Protein AF-A0A963H959-F1 (afdb_monomer)

Mean predicted aligned error: 14.93 Å

Radius of gyration: 35.29 Å; Cα contacts (8 Å, |Δi|>4): 323; chains: 1; bounding box: 66×59×101 Å

Structure (mmCIF, N/CA/C/O backbone):
data_AF-A0A963H959-F1
#
_entry.id   AF-A0A963H959-F1
#
loop_
_atom_site.group_PDB
_atom_site.id
_atom_site.type_symbol
_atom_site.label_atom_id
_atom_site.label_alt_id
_atom_site.label_comp_id
_atom_site.label_asym_id
_atom_site.label_entity_id
_atom_site.label_seq_id
_atom_site.pdbx_PDB_ins_code
_atom_site.Cartn_x
_atom_site.Cartn_y
_atom_site.Cartn_z
_atom_site.occupancy
_atom_site.B_iso_or_equiv
_atom_site.auth_seq_id
_atom_site.auth_comp_id
_atom_site.auth_asym_id
_atom_site.auth_atom_id
_atom_site.pdbx_PDB_model_num
ATOM 1 N N . PHE A 1 1 ? -13.721 7.359 6.007 1.00 87.00 1 PHE A N 1
ATOM 2 C CA . PHE A 1 1 ? -13.176 6.917 7.312 1.00 87.00 1 PHE A CA 1
ATOM 3 C C . PHE A 1 1 ? -13.244 8.002 8.395 1.00 87.00 1 PHE A C 1
ATOM 5 O O . PHE A 1 1 ? -14.008 7.840 9.340 1.00 87.00 1 PHE A O 1
ATOM 12 N N . LEU A 1 2 ? -12.502 9.117 8.269 1.00 87.12 2 LEU A N 1
ATOM 13 C CA . LEU A 1 2 ? -12.321 10.107 9.352 1.00 87.12 2 LEU A CA 1
ATOM 14 C C . LEU A 1 2 ? -13.621 10.716 9.914 1.00 87.12 2 LEU A C 1
ATOM 16 O O . LEU A 1 2 ? -13.677 11.010 11.102 1.00 87.12 2 LEU A O 1
ATOM 20 N N . GLY A 1 3 ? -14.668 10.863 9.097 1.00 88.81 3 GLY A N 1
ATOM 21 C CA . GLY A 1 3 ? -15.968 11.377 9.553 1.00 88.81 3 GLY A CA 1
ATOM 22 C C . GLY A 1 3 ? -16.818 10.387 10.363 1.00 88.81 3 GLY A C 1
ATOM 23 O O . GLY A 1 3 ? -17.661 10.814 11.139 1.00 88.81 3 GLY A O 1
ATOM 24 N N . ALA A 1 4 ? -16.600 9.076 10.211 1.00 92.00 4 ALA A N 1
ATOM 25 C CA . ALA A 1 4 ? -17.402 8.031 10.865 1.00 92.00 4 ALA A CA 1
ATOM 26 C C . ALA A 1 4 ? -16.716 7.421 12.103 1.00 92.00 4 ALA A C 1
ATOM 28 O O . ALA A 1 4 ? -17.347 6.725 12.904 1.00 92.00 4 ALA A O 1
ATOM 29 N N . CYS A 1 5 ? -15.409 7.645 12.262 1.00 93.81 5 CYS A N 1
ATOM 30 C CA . CYS A 1 5 ? -14.633 7.118 13.378 1.00 93.81 5 CYS A CA 1
ATOM 31 C C . CYS A 1 5 ? -14.862 7.951 14.648 1.00 93.81 5 CYS A C 1
ATOM 33 O O . CYS A 1 5 ? -14.443 9.104 14.734 1.00 93.81 5 CYS A O 1
ATOM 35 N N . ILE A 1 6 ? -15.454 7.335 15.674 1.00 94.50 6 ILE A N 1
ATOM 36 C CA . ILE A 1 6 ? -15.653 7.955 16.999 1.00 94.50 6 ILE A CA 1
ATOM 37 C C . ILE A 1 6 ? -14.423 7.852 17.913 1.00 94.50 6 ILE A C 1
ATOM 39 O O . ILE A 1 6 ? -14.507 8.201 19.086 1.00 94.50 6 ILE A O 1
ATOM 43 N N . ARG A 1 7 ? -13.283 7.363 17.398 1.00 93.81 7 ARG A N 1
ATOM 44 C CA . ARG A 1 7 ? -11.999 7.266 18.125 1.00 93.81 7 ARG A CA 1
ATOM 45 C C . ARG A 1 7 ? -12.067 6.427 19.411 1.00 93.81 7 ARG A C 1
ATOM 47 O O . ARG A 1 7 ? -11.377 6.703 20.384 1.00 93.81 7 ARG A O 1
ATOM 54 N N . CYS A 1 8 ? -12.889 5.378 19.418 1.00 94.19 8 CYS A N 1
ATOM 55 C CA . CYS A 1 8 ? -13.095 4.515 20.588 1.00 94.19 8 CYS A CA 1
ATOM 56 C C . CYS A 1 8 ? -11.926 3.559 20.894 1.00 94.19 8 CYS A C 1
ATOM 58 O O . CYS A 1 8 ? -11.906 2.952 21.960 1.00 94.19 8 CYS A O 1
ATOM 60 N N . GLY A 1 9 ? -10.991 3.364 19.956 1.00 93.75 9 GLY A N 1
ATOM 61 C CA . GLY A 1 9 ? -9.822 2.494 20.136 1.00 93.75 9 GLY A CA 1
ATOM 62 C C . GLY A 1 9 ? -10.099 0.985 20.164 1.00 93.75 9 GLY A C 1
ATOM 63 O O . GLY A 1 9 ? -9.172 0.212 20.381 1.00 93.75 9 GLY A O 1
ATOM 64 N N . MET A 1 10 ? -11.330 0.532 19.905 1.00 95.31 10 MET A N 1
ATOM 65 C CA . MET A 1 10 ? -11.657 -0.905 19.939 1.00 95.31 10 MET A CA 1
ATOM 66 C C . MET A 1 10 ? -10.892 -1.710 18.882 1.00 95.31 10 MET A C 1
ATOM 68 O O . MET A 1 10 ? -10.401 -2.792 19.178 1.00 95.31 10 MET A O 1
ATOM 72 N N . CYS A 1 11 ? -10.705 -1.151 17.683 1.00 94.75 11 CYS A N 1
ATOM 73 C CA . CYS A 1 11 ? -9.901 -1.779 16.632 1.00 94.75 11 CYS A CA 1
ATOM 74 C C . CYS A 1 11 ? -8.419 -1.934 17.013 1.00 94.75 11 CYS A C 1
ATOM 76 O O . CYS A 1 11 ? -7.789 -2.892 16.582 1.00 94.75 11 CYS A O 1
ATOM 78 N N . VAL A 1 12 ? -7.875 -1.018 17.824 1.00 95.56 12 VAL A N 1
ATOM 79 C CA . VAL A 1 12 ? -6.494 -1.081 18.329 1.00 95.56 12 VAL A CA 1
ATOM 80 C C . VAL A 1 12 ? -6.355 -2.201 19.352 1.00 95.56 12 VAL A C 1
ATOM 82 O O . VAL A 1 12 ? -5.447 -3.016 19.244 1.00 95.56 12 VAL A O 1
ATOM 85 N N . ARG A 1 13 ? -7.295 -2.277 20.301 1.00 95.56 13 ARG A N 1
ATOM 86 C CA . ARG A 1 13 ? -7.332 -3.322 21.332 1.00 95.56 13 ARG A CA 1
ATOM 87 C C . ARG A 1 13 ? -7.496 -4.722 20.737 1.00 95.56 13 ARG A C 1
ATOM 89 O O . ARG A 1 13 ? -6.839 -5.650 21.191 1.00 95.56 13 ARG A O 1
ATOM 96 N N . ASP A 1 14 ? -8.358 -4.864 19.734 1.00 95.69 14 ASP A N 1
ATOM 97 C CA . ASP A 1 14 ? -8.707 -6.169 19.161 1.00 95.69 14 ASP A CA 1
ATOM 98 C C . ASP A 1 14 ? -7.772 -6.563 17.999 1.00 95.69 14 ASP A C 1
ATOM 100 O O . ASP A 1 14 ? -7.994 -7.570 17.330 1.00 95.69 14 ASP A O 1
ATOM 104 N N . CYS A 1 15 ? -6.706 -5.791 17.743 1.00 95.69 15 CYS A N 1
ATOM 105 C CA . CYS A 1 15 ? -5.654 -6.166 16.804 1.00 95.69 15 CYS A CA 1
ATOM 106 C C . CYS A 1 15 ? -4.725 -7.213 17.450 1.00 95.69 15 CYS A C 1
ATOM 108 O O . CYS A 1 15 ? -3.941 -6.856 18.330 1.00 95.69 15 CYS A O 1
ATOM 110 N N . PRO A 1 16 ? -4.715 -8.480 16.991 1.00 94.94 16 PRO A N 1
ATOM 111 C CA . PRO A 1 16 ? -3.966 -9.552 17.658 1.00 94.94 16 PRO A CA 1
ATOM 112 C C . PRO A 1 16 ? -2.445 -9.347 17.617 1.00 94.94 16 PRO A C 1
ATOM 114 O O . PRO A 1 16 ? -1.722 -9.859 18.468 1.00 94.94 16 PRO A O 1
ATOM 117 N N . TYR A 1 17 ? -1.959 -8.570 16.648 1.00 94.69 17 TYR A N 1
ATOM 118 C CA . TYR A 1 17 ? -0.539 -8.276 16.470 1.00 94.69 17 TYR A CA 1
ATOM 119 C C . TYR A 1 17 ? -0.100 -6.941 17.097 1.00 94.69 17 TYR A C 1
ATOM 121 O O . TYR A 1 17 ? 1.073 -6.596 16.992 1.00 94.69 17 TYR A O 1
ATOM 129 N N . ASN A 1 18 ? -1.008 -6.189 17.739 1.00 93.69 18 ASN A N 1
ATOM 130 C CA . ASN A 1 18 ? -0.726 -4.879 18.350 1.00 93.69 18 ASN A CA 1
ATOM 131 C C . ASN A 1 18 ? -0.046 -3.881 17.391 1.00 93.69 18 ASN A C 1
ATOM 133 O O . ASN A 1 18 ? 0.903 -3.193 17.753 1.00 93.69 18 ASN A O 1
ATOM 137 N N . ILE A 1 19 ? -0.513 -3.844 16.141 1.00 95.00 19 ILE A N 1
ATOM 138 C CA . ILE A 1 19 ? 0.097 -3.043 15.065 1.00 95.00 19 ILE A CA 1
ATOM 139 C C . ILE A 1 19 ? -0.536 -1.655 14.947 1.00 95.00 19 ILE A C 1
ATOM 141 O O . ILE A 1 19 ? 0.094 -0.707 14.481 1.00 95.00 19 ILE A O 1
ATOM 145 N N . LEU A 1 20 ? -1.804 -1.544 15.336 1.00 94.06 20 LEU A N 1
ATOM 146 C CA . LEU A 1 20 ? -2.529 -0.286 15.301 1.00 94.06 20 LEU A CA 1
ATOM 147 C C . LEU A 1 20 ? -2.204 0.535 16.550 1.00 94.06 20 LEU A C 1
ATOM 149 O O . LEU A 1 20 ? -2.204 0.017 17.662 1.00 94.06 20 LEU A O 1
ATOM 153 N N . GLU A 1 21 ? -2.011 1.833 16.366 1.00 93.38 21 GLU A N 1
ATOM 154 C CA . GLU A 1 21 ? -1.791 2.812 17.426 1.00 93.38 21 GLU A CA 1
ATOM 155 C C . GLU A 1 21 ? -2.797 3.957 17.290 1.00 93.38 21 GLU A C 1
ATOM 157 O O . GLU A 1 21 ? -3.287 4.257 16.200 1.00 93.38 21 GLU A O 1
ATOM 162 N N . LEU A 1 22 ? -3.123 4.614 18.404 1.00 94.19 22 LEU A N 1
ATOM 163 C CA . LEU A 1 22 ? -3.930 5.833 18.384 1.00 94.19 22 LEU A CA 1
ATOM 164 C C . LEU A 1 22 ? -3.023 7.047 18.204 1.00 94.19 22 LEU A C 1
ATOM 166 O O . LEU A 1 22 ? -2.076 7.233 18.967 1.00 94.19 22 LEU A O 1
ATOM 170 N N . ALA A 1 23 ? -3.354 7.894 17.229 1.00 93.75 23 ALA A N 1
ATOM 171 C CA . ALA A 1 23 ? -2.652 9.148 16.993 1.00 93.75 23 ALA A CA 1
ATOM 172 C C . ALA A 1 23 ? -2.654 10.022 18.252 1.00 93.75 23 ALA A C 1
ATOM 174 O O . ALA A 1 23 ? -3.703 10.269 18.857 1.00 93.75 23 ALA A O 1
ATOM 175 N N . ARG A 1 24 ? -1.473 10.500 18.634 1.00 92.50 24 ARG A N 1
ATOM 176 C CA . ARG A 1 24 ? -1.294 11.447 19.735 1.00 92.50 24 ARG A CA 1
ATOM 177 C C . ARG A 1 24 ? -1.420 12.883 19.206 1.00 92.50 24 ARG A C 1
ATOM 179 O O . ARG A 1 24 ? -1.373 13.074 17.993 1.00 92.50 24 ARG A O 1
ATOM 186 N N . PRO A 1 25 ? -1.594 13.901 20.067 1.00 90.31 25 PRO A N 1
ATOM 187 C CA . PRO A 1 25 ? -1.679 15.297 19.626 1.00 90.31 25 PRO A CA 1
ATOM 188 C C . PRO A 1 25 ? -0.488 15.776 18.783 1.00 90.31 25 PRO A C 1
ATOM 190 O O . PRO A 1 25 ? -0.653 16.644 17.933 1.00 90.31 25 PRO A O 1
ATOM 193 N N . GLU A 1 26 ? 0.696 15.207 19.001 1.00 90.62 26 GLU A N 1
ATOM 194 C CA . GLU A 1 26 ? 1.919 15.480 18.241 1.00 90.62 26 GLU A CA 1
ATOM 195 C C . GLU A 1 26 ? 2.009 14.741 16.893 1.00 90.62 26 GLU A C 1
ATOM 197 O O . GLU A 1 26 ? 2.925 14.989 16.109 1.00 90.62 26 GLU A O 1
ATOM 202 N N . SER A 1 27 ? 1.096 13.808 16.616 1.00 87.00 27 SER A N 1
ATOM 203 C CA . SER A 1 27 ? 1.103 13.026 15.382 1.00 87.00 27 SER A CA 1
ATOM 204 C C . SER A 1 27 ? 0.590 13.855 14.191 1.00 87.00 27 SER A C 1
ATOM 206 O O . SER A 1 27 ? -0.286 14.703 14.354 1.00 87.00 27 SER A O 1
ATOM 208 N N . PRO A 1 28 ? 1.041 13.571 12.954 1.00 83.69 28 PRO A N 1
ATOM 209 C CA . PRO A 1 28 ? 0.604 14.288 11.745 1.00 83.69 28 PRO A CA 1
ATOM 210 C C . PRO A 1 28 ? -0.841 13.965 11.312 1.00 83.69 28 PRO A C 1
ATOM 212 O O . PRO A 1 28 ? -1.295 14.371 10.246 1.00 83.69 28 PRO A O 1
ATOM 215 N N . ILE A 1 29 ? -1.562 13.197 12.122 1.00 86.56 29 ILE A N 1
ATOM 216 C CA . ILE A 1 29 ? -2.899 12.662 11.881 1.00 86.56 29 ILE A CA 1
ATOM 217 C C . ILE A 1 29 ? -3.778 13.072 13.050 1.00 86.56 29 ILE A C 1
ATOM 219 O O . ILE A 1 29 ? -3.309 13.182 14.179 1.00 86.56 29 ILE A O 1
ATOM 223 N N . ALA A 1 30 ? -5.068 13.276 12.783 1.00 89.31 30 ALA A N 1
ATOM 224 C CA . ALA A 1 30 ? -6.001 13.755 13.793 1.00 89.31 30 ALA A CA 1
ATOM 225 C C . ALA A 1 30 ? -5.964 12.880 15.058 1.00 89.31 30 ALA A C 1
ATOM 227 O O . ALA A 1 30 ? -6.129 11.661 14.973 1.00 89.31 30 ALA A O 1
ATOM 228 N N . THR A 1 31 ? -5.809 13.509 16.223 1.00 92.19 31 THR A N 1
ATOM 229 C CA . THR A 1 31 ? -5.713 12.845 17.530 1.00 92.19 31 THR A CA 1
ATOM 230 C C . THR A 1 31 ? -6.797 11.784 17.719 1.00 92.19 31 THR A C 1
ATOM 232 O O . THR A 1 31 ? -7.959 12.001 17.368 1.00 92.19 31 THR A O 1
ATOM 235 N N . GLY A 1 32 ? -6.419 10.627 18.264 1.00 90.25 32 GLY A N 1
ATOM 236 C CA . GLY A 1 32 ? -7.292 9.479 18.512 1.00 90.25 32 GLY A CA 1
ATOM 237 C C . GLY A 1 32 ? -7.687 8.688 17.260 1.00 90.25 32 GLY A C 1
ATOM 238 O O . GLY A 1 32 ? -8.437 7.720 17.365 1.00 90.25 32 GLY A O 1
ATOM 239 N N . THR A 1 33 ? -7.210 9.070 16.074 1.00 92.50 33 THR A N 1
ATOM 240 C CA . THR A 1 33 ? -7.412 8.273 14.857 1.00 92.50 33 THR A CA 1
ATOM 241 C C . THR A 1 33 ? -6.494 7.050 14.900 1.00 92.50 33 THR A C 1
ATOM 243 O O . THR A 1 33 ? -5.295 7.222 15.129 1.00 92.50 33 THR A O 1
ATOM 246 N N . PRO A 1 34 ? -7.014 5.827 14.697 1.00 93.31 34 PRO A N 1
ATOM 247 C CA . PRO A 1 34 ? -6.173 4.643 14.621 1.00 93.31 34 PRO A CA 1
ATOM 248 C C . PRO A 1 34 ? -5.361 4.655 13.320 1.00 93.31 34 PRO A C 1
ATOM 250 O O . PRO A 1 34 ? -5.898 4.949 12.250 1.00 93.31 34 PRO A O 1
ATOM 253 N N . TYR A 1 35 ? -4.080 4.321 13.410 1.00 92.75 35 TYR A N 1
ATOM 254 C CA . TYR A 1 35 ? -3.168 4.207 12.274 1.00 92.75 35 TYR A CA 1
ATOM 255 C C . TYR A 1 35 ? -2.136 3.107 12.533 1.00 92.75 35 TYR A C 1
ATOM 257 O O . TYR A 1 35 ? -2.011 2.621 13.652 1.00 92.75 35 TYR A O 1
ATOM 265 N N . PHE A 1 36 ? -1.389 2.715 11.506 1.00 93.88 36 PHE A N 1
ATOM 266 C CA . PHE A 1 36 ? -0.188 1.899 11.658 1.00 93.88 36 PHE A CA 1
ATOM 267 C C . PHE A 1 36 ? 0.946 2.502 10.837 1.00 93.88 36 PHE A C 1
ATOM 269 O O . PHE A 1 36 ? 0.710 3.211 9.856 1.00 93.88 36 PHE A O 1
ATOM 276 N N . THR A 1 37 ? 2.179 2.195 11.225 1.00 94.00 37 THR A N 1
ATOM 277 C CA . THR A 1 37 ? 3.370 2.583 10.469 1.00 94.00 37 THR A CA 1
ATOM 278 C C . THR A 1 37 ? 3.863 1.372 9.692 1.00 94.00 37 THR A C 1
ATOM 280 O O . THR A 1 37 ? 4.461 0.463 10.264 1.00 94.00 37 THR A O 1
ATOM 283 N N . ALA A 1 38 ? 3.626 1.359 8.378 1.00 95.00 38 ALA A N 1
ATOM 284 C CA . ALA A 1 38 ? 3.916 0.214 7.514 1.00 95.00 38 ALA A CA 1
ATOM 285 C C . ALA A 1 38 ? 5.363 -0.293 7.634 1.00 95.00 38 ALA A C 1
ATOM 287 O O . ALA A 1 38 ? 5.578 -1.502 7.633 1.00 95.00 38 ALA A O 1
ATOM 288 N N . ARG A 1 39 ? 6.342 0.607 7.808 1.00 94.75 39 ARG A N 1
ATOM 289 C CA . ARG A 1 39 ? 7.760 0.263 7.993 1.00 94.75 39 ARG A CA 1
ATOM 290 C C . ARG A 1 39 ? 8.046 -0.580 9.243 1.00 94.75 39 ARG A C 1
ATOM 292 O O . ARG A 1 39 ? 8.889 -1.471 9.178 1.00 94.75 39 ARG A O 1
ATOM 299 N N . THR A 1 40 ? 7.380 -0.319 10.369 1.00 93.69 40 THR A N 1
ATOM 300 C CA . THR A 1 40 ? 7.619 -1.028 11.643 1.00 93.69 40 THR A CA 1
ATOM 301 C C . THR A 1 40 ? 6.670 -2.220 11.802 1.00 93.69 40 THR A C 1
ATOM 303 O O . THR A 1 40 ? 7.096 -3.347 12.088 1.00 93.69 40 THR A O 1
ATOM 306 N N . GLY A 1 41 ? 5.386 -2.000 11.527 1.00 94.69 41 GLY A N 1
ATOM 307 C CA . GLY A 1 41 ? 4.312 -2.979 11.643 1.00 94.69 41 GLY A CA 1
ATOM 308 C C . GLY A 1 41 ? 3.274 -2.783 10.536 1.00 94.69 41 GLY A C 1
ATOM 309 O O . GLY A 1 41 ? 2.454 -1.875 10.635 1.00 94.69 41 GLY A O 1
ATOM 310 N N . PRO A 1 42 ? 3.286 -3.598 9.470 1.00 95.94 42 PRO A N 1
ATOM 311 C CA . PRO A 1 42 ? 2.249 -3.602 8.448 1.00 95.94 42 PRO A CA 1
ATOM 312 C C . PRO A 1 42 ? 1.044 -4.423 8.901 1.00 95.94 42 PRO A C 1
ATOM 314 O O . PRO A 1 42 ? 1.159 -5.291 9.755 1.00 95.94 42 PRO A O 1
ATOM 317 N N . CYS A 1 43 ? -0.113 -4.224 8.279 1.00 95.62 43 CYS A N 1
ATOM 318 C CA . CYS A 1 43 ? -1.259 -5.098 8.498 1.00 95.62 43 CYS A CA 1
ATOM 319 C C . CYS A 1 43 ? -0.910 -6.553 8.135 1.00 95.62 43 CYS A C 1
ATOM 321 O O . CYS A 1 43 ? -0.499 -6.846 7.007 1.00 95.62 43 CYS A O 1
ATOM 323 N N . GLU A 1 44 ? -1.129 -7.478 9.072 1.00 95.00 44 GLU A N 1
ATOM 324 C CA . GLU A 1 44 ? -0.849 -8.902 8.856 1.00 95.00 44 GLU A CA 1
ATOM 325 C C . GLU A 1 44 ? -1.912 -9.643 8.037 1.00 95.00 44 GLU A C 1
ATOM 327 O O . GLU A 1 44 ? -1.692 -10.796 7.680 1.00 95.00 44 GLU A O 1
ATOM 332 N N . MET A 1 45 ? -2.990 -8.961 7.627 1.00 94.25 45 MET A N 1
ATOM 333 C CA . MET A 1 45 ? -4.076 -9.515 6.804 1.00 94.25 45 MET A CA 1
ATOM 334 C C . MET A 1 45 ? -4.809 -10.684 7.493 1.00 94.25 45 MET A C 1
ATOM 336 O O . MET A 1 45 ? -4.908 -11.774 6.942 1.00 94.25 45 MET A O 1
ATOM 340 N N . CYS A 1 46 ? -5.311 -10.455 8.712 1.00 94.75 46 CYS A N 1
ATOM 341 C CA . CYS A 1 46 ? -6.030 -11.469 9.497 1.00 94.75 46 CYS A CA 1
ATOM 342 C C . CYS A 1 46 ? -7.308 -11.934 8.772 1.00 94.75 46 CYS A C 1
ATOM 344 O O . CYS A 1 46 ? -8.115 -11.092 8.376 1.00 94.75 46 CYS A O 1
ATOM 346 N N . GLU A 1 47 ? -7.520 -13.247 8.653 1.00 92.06 47 GLU A N 1
ATOM 347 C CA . GLU A 1 47 ? -8.683 -13.839 7.964 1.00 92.06 47 GLU A CA 1
ATOM 348 C C . GLU A 1 47 ? -10.014 -13.542 8.669 1.00 92.06 47 GLU A C 1
ATOM 350 O O . GLU A 1 47 ? -11.049 -13.376 8.032 1.00 92.06 47 GLU A O 1
ATOM 355 N N . ASP A 1 48 ? -9.995 -13.449 9.997 1.00 91.94 48 ASP A N 1
ATOM 356 C CA . ASP A 1 48 ? -11.170 -13.234 10.837 1.00 91.94 48 ASP A CA 1
ATOM 357 C C . ASP A 1 48 ? -11.531 -11.751 11.027 1.00 91.94 48 ASP A C 1
ATOM 359 O O . ASP A 1 48 ? -12.580 -11.457 11.609 1.00 91.94 48 ASP A O 1
ATOM 363 N N . ILE A 1 49 ? -10.687 -10.839 10.531 1.00 94.75 49 ILE A N 1
ATOM 364 C CA . ILE A 1 49 ? -10.852 -9.377 10.518 1.00 94.75 49 ILE A CA 1
ATOM 365 C C . ILE A 1 49 ? -11.435 -8.823 11.844 1.00 94.75 49 ILE A C 1
ATOM 367 O O . ILE A 1 49 ? -12.491 -8.175 11.858 1.00 94.75 49 ILE A O 1
ATOM 371 N N . PRO A 1 50 ? -10.766 -9.049 12.993 1.00 94.81 50 PRO A N 1
ATOM 372 C CA . PRO A 1 50 ? -11.316 -8.706 14.305 1.00 94.81 50 PRO A CA 1
ATOM 373 C C . PRO A 1 50 ? -11.502 -7.194 14.475 1.00 94.81 50 PRO A C 1
ATOM 375 O O . PRO A 1 50 ? -12.464 -6.750 15.096 1.00 94.81 50 PRO A O 1
ATOM 378 N N . CYS A 1 51 ? -10.646 -6.385 13.845 1.00 94.06 51 CYS A N 1
ATOM 379 C CA . CYS A 1 51 ? -10.722 -4.927 13.890 1.00 94.06 51 CYS A CA 1
ATOM 380 C C . CYS A 1 51 ? -12.027 -4.358 13.307 1.00 94.06 51 CYS A C 1
ATOM 382 O O . CYS A 1 51 ? -12.533 -3.367 13.834 1.00 94.06 51 CYS A O 1
ATOM 384 N N . VAL A 1 52 ? -12.575 -4.978 12.253 1.00 94.44 52 VAL A N 1
ATOM 385 C CA . VAL A 1 52 ? -13.855 -4.583 11.643 1.00 94.44 52 VAL A CA 1
ATOM 386 C C . VAL A 1 52 ? -15.008 -4.984 12.556 1.00 94.44 52 VAL A C 1
ATOM 388 O O . VAL A 1 52 ? -15.844 -4.146 12.869 1.00 94.44 52 VAL A O 1
ATOM 391 N N . LYS A 1 53 ? -15.014 -6.225 13.061 1.00 93.25 53 LYS A N 1
ATOM 392 C CA . LYS A 1 53 ? -16.054 -6.731 13.979 1.00 93.25 53 LYS A CA 1
ATOM 393 C C . LYS A 1 53 ? -16.144 -5.927 15.278 1.00 93.25 53 LYS A C 1
ATOM 395 O O . LYS A 1 53 ? -17.228 -5.751 15.824 1.00 93.25 53 LYS A O 1
ATOM 400 N N . ALA A 1 54 ? -15.003 -5.449 15.764 1.00 94.56 54 ALA A N 1
ATOM 401 C CA . ALA A 1 54 ? -14.898 -4.630 16.962 1.00 94.56 54 ALA A CA 1
ATOM 402 C C . ALA A 1 54 ? -15.380 -3.188 16.763 1.00 94.56 54 ALA A C 1
ATOM 404 O O . ALA A 1 54 ? -15.572 -2.469 17.745 1.00 94.56 54 ALA A O 1
ATOM 405 N N . CYS A 1 55 ? -15.510 -2.719 15.519 1.00 95.19 55 CYS A N 1
ATOM 406 C CA . CYS A 1 55 ? -15.909 -1.349 15.248 1.00 95.19 55 CYS A CA 1
ATOM 407 C C . CYS A 1 55 ? -17.396 -1.174 15.609 1.00 95.19 55 CYS A C 1
ATOM 409 O O . CYS A 1 55 ? -18.251 -1.829 15.025 1.00 95.19 55 CYS A O 1
ATOM 411 N N . PRO A 1 56 ? -17.757 -0.301 16.567 1.00 93.62 56 PRO A N 1
ATOM 412 C CA . PRO A 1 56 ? -19.165 -0.069 16.893 1.00 93.62 56 PRO A CA 1
ATOM 413 C C . PRO A 1 56 ? -19.851 0.854 15.874 1.00 93.62 56 PRO A C 1
ATOM 415 O O . PRO A 1 56 ? -21.068 1.016 15.906 1.00 93.62 56 PRO A O 1
ATOM 418 N N . THR A 1 57 ? -19.075 1.506 15.003 1.00 92.69 57 THR A N 1
ATOM 419 C CA . THR A 1 57 ? -19.567 2.405 13.956 1.00 92.69 57 THR A CA 1
ATOM 420 C C . THR A 1 57 ? -19.250 1.834 12.583 1.00 92.69 57 THR A C 1
ATOM 422 O O . THR A 1 57 ? -18.377 0.991 12.447 1.00 92.69 57 THR A O 1
ATOM 425 N N . GLY A 1 58 ? -19.876 2.358 11.530 1.00 87.88 58 GLY A N 1
ATOM 426 C CA . GLY A 1 58 ? -19.515 2.030 10.144 1.00 87.88 58 GLY A CA 1
ATOM 427 C C . GLY A 1 58 ? -18.237 2.720 9.650 1.00 87.88 58 GLY A C 1
ATOM 428 O O . GLY A 1 58 ? -18.146 3.059 8.473 1.00 87.88 58 GLY A O 1
ATOM 429 N N . ALA A 1 59 ? -17.280 3.033 10.536 1.00 92.50 59 ALA A N 1
ATOM 430 C CA . ALA A 1 59 ? -16.004 3.616 10.115 1.00 92.50 59 ALA A CA 1
ATOM 431 C C . ALA A 1 59 ? -15.181 2.613 9.308 1.00 92.50 59 ALA A C 1
ATOM 433 O O . ALA A 1 59 ? -14.541 2.990 8.327 1.00 92.50 59 ALA A O 1
ATOM 434 N N . LEU A 1 60 ? -15.226 1.352 9.731 1.00 92.31 60 LEU A N 1
ATOM 435 C CA . LEU A 1 60 ? -14.776 0.213 8.956 1.00 92.31 60 LEU A CA 1
ATOM 436 C C . LEU A 1 60 ? -16.001 -0.474 8.345 1.00 92.31 60 LEU A C 1
ATOM 438 O O . LEU A 1 60 ? -17.072 -0.492 8.948 1.00 92.31 60 LEU A O 1
ATOM 442 N N . ASP A 1 61 ? -15.854 -1.007 7.138 1.00 92.06 61 ASP A N 1
ATOM 443 C CA . ASP A 1 61 ? -16.960 -1.635 6.422 1.00 92.06 61 ASP A CA 1
ATOM 444 C C . ASP A 1 61 ? -17.238 -3.040 6.973 1.00 92.06 61 ASP A C 1
ATOM 446 O O . ASP A 1 61 ? -16.435 -3.952 6.793 1.00 92.06 61 ASP A O 1
ATOM 450 N N . HIS A 1 62 ? -18.382 -3.219 7.636 1.00 91.12 62 HIS A N 1
ATOM 451 C CA . HIS A 1 62 ? -18.789 -4.503 8.221 1.00 91.12 62 HIS A CA 1
ATOM 452 C C . HIS A 1 62 ? -19.218 -5.538 7.176 1.00 91.12 62 HIS A C 1
ATOM 454 O O . HIS A 1 62 ? -19.334 -6.716 7.508 1.00 91.12 62 HIS A O 1
ATOM 460 N N . SER A 1 63 ? -19.466 -5.121 5.930 1.00 92.06 63 SER A N 1
ATOM 461 C CA . SER A 1 63 ? -19.749 -6.044 4.828 1.00 92.06 63 SER A CA 1
ATOM 462 C C . SER A 1 63 ? -18.485 -6.717 4.286 1.00 92.06 63 SER A C 1
ATOM 464 O O . SER A 1 63 ? -18.576 -7.683 3.529 1.00 92.06 63 SER A O 1
ATOM 466 N N . LEU A 1 64 ? -17.304 -6.248 4.703 1.00 92.25 64 LEU A N 1
ATOM 467 C CA . LEU A 1 64 ? -16.027 -6.819 4.314 1.00 92.25 64 LEU A CA 1
ATOM 468 C C . LEU A 1 64 ? -15.840 -8.210 4.939 1.00 92.25 64 LEU A C 1
ATOM 470 O O . LEU A 1 64 ? -15.508 -8.341 6.116 1.00 92.25 64 LEU A O 1
ATOM 474 N N . THR A 1 65 ? -16.021 -9.250 4.128 1.00 90.38 65 THR A N 1
ATOM 475 C CA . THR A 1 65 ? -15.785 -10.648 4.522 1.00 90.38 65 THR A CA 1
ATOM 476 C C . THR A 1 65 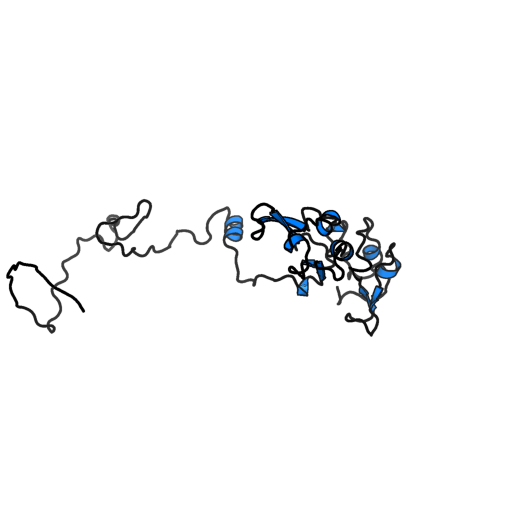? -14.402 -11.158 4.129 1.00 90.38 65 THR A C 1
ATOM 478 O O . THR A 1 65 ? -13.896 -12.077 4.760 1.00 90.38 65 THR A O 1
ATOM 481 N N . ASP A 1 66 ? -13.802 -10.583 3.083 1.00 93.38 66 ASP A N 1
ATOM 482 C CA . ASP A 1 66 ? -12.465 -10.930 2.599 1.00 93.38 66 ASP A CA 1
ATOM 483 C C . ASP A 1 66 ? -11.510 -9.755 2.820 1.00 93.38 66 ASP A C 1
ATOM 485 O O . ASP A 1 66 ? -11.685 -8.665 2.269 1.00 93.38 66 ASP A O 1
ATOM 489 N N . ILE A 1 67 ? -10.461 -9.987 3.608 1.00 94.25 67 ILE A N 1
ATOM 490 C CA . ILE A 1 67 ? -9.442 -8.987 3.925 1.00 94.25 67 ILE A CA 1
ATOM 491 C C . ILE A 1 67 ? -8.691 -8.503 2.677 1.00 94.25 67 ILE A C 1
ATOM 493 O O . ILE A 1 67 ? -8.204 -7.370 2.644 1.00 94.25 67 ILE A O 1
ATOM 497 N N . ASN A 1 68 ? -8.646 -9.307 1.614 1.00 93.56 68 ASN A N 1
ATOM 498 C CA . ASN A 1 68 ? -8.020 -8.940 0.347 1.00 93.56 68 ASN A CA 1
ATOM 499 C C . ASN A 1 68 ? -8.782 -7.855 -0.422 1.00 93.56 68 ASN A C 1
ATOM 501 O O . ASN A 1 68 ? -8.194 -7.181 -1.266 1.00 93.56 68 ASN A O 1
ATOM 505 N N . ALA A 1 69 ? -10.062 -7.639 -0.113 1.00 92.94 69 ALA A N 1
ATOM 506 C CA . ALA A 1 69 ? -10.843 -6.541 -0.675 1.00 92.94 69 ALA A CA 1
ATOM 507 C C . ALA A 1 69 ? -10.676 -5.224 0.110 1.00 92.94 69 ALA A C 1
ATOM 509 O O . ALA A 1 69 ? -11.169 -4.180 -0.323 1.00 92.94 69 ALA A O 1
ATOM 510 N N . SER A 1 70 ? -9.968 -5.241 1.247 1.00 92.88 70 SER A N 1
ATOM 511 C CA . SER A 1 70 ? -9.770 -4.049 2.076 1.00 92.88 70 SER A CA 1
ATOM 512 C C . SER A 1 70 ? -9.012 -2.940 1.341 1.00 92.88 70 SER A C 1
ATOM 514 O O . SER A 1 70 ? -8.136 -3.189 0.512 1.00 92.88 70 SER A O 1
ATOM 516 N N . LYS A 1 71 ? -9.333 -1.683 1.668 1.00 92.25 71 LYS A N 1
ATOM 517 C CA . LYS A 1 71 ? -8.682 -0.484 1.121 1.00 92.25 71 LYS A CA 1
ATOM 518 C C . LYS A 1 71 ? -8.216 0.422 2.256 1.00 92.25 71 LYS A C 1
ATOM 520 O O . LYS A 1 71 ? -8.934 1.318 2.687 1.00 92.25 71 LYS A O 1
ATOM 525 N N . MET A 1 72 ? -7.011 0.161 2.753 1.00 91.69 72 MET A N 1
ATOM 526 C CA . MET A 1 72 ? -6.360 0.943 3.812 1.00 91.69 72 MET A CA 1
ATOM 527 C C . MET A 1 72 ? -5.461 2.047 3.242 1.00 91.69 72 MET A C 1
ATOM 529 O O . MET A 1 72 ? -5.290 3.094 3.858 1.00 91.69 72 MET A O 1
ATOM 533 N N . GLY A 1 73 ? -4.902 1.825 2.053 1.00 93.69 73 GLY A N 1
ATOM 534 C CA . GLY A 1 73 ? -4.012 2.760 1.373 1.00 93.69 73 GLY A CA 1
ATOM 535 C C . GLY A 1 73 ? -3.584 2.234 0.007 1.00 93.69 73 GLY A C 1
ATOM 536 O O . GLY A 1 73 ? -4.119 1.242 -0.488 1.00 93.69 73 GLY A O 1
ATOM 537 N N . LEU A 1 74 ? -2.596 2.889 -0.591 1.00 96.44 74 LEU A N 1
ATOM 538 C CA . LEU A 1 74 ? -1.996 2.499 -1.859 1.00 96.44 74 LEU A CA 1
ATOM 539 C C . LEU A 1 74 ? -0.476 2.456 -1.704 1.00 96.44 74 LEU A C 1
ATOM 541 O O . LEU A 1 74 ? 0.134 3.430 -1.266 1.00 96.44 74 LEU A O 1
ATOM 545 N N . ALA A 1 75 ? 0.127 1.321 -2.054 1.00 97.25 75 ALA A N 1
ATOM 546 C CA . ALA A 1 75 ? 1.574 1.228 -2.169 1.00 97.25 75 ALA A CA 1
ATOM 547 C C . ALA A 1 75 ? 2.028 1.901 -3.467 1.00 97.25 75 ALA A C 1
ATOM 549 O O . ALA A 1 75 ? 1.452 1.661 -4.526 1.00 97.25 75 ALA A O 1
ATOM 550 N N . VAL A 1 76 ? 3.076 2.711 -3.388 1.00 9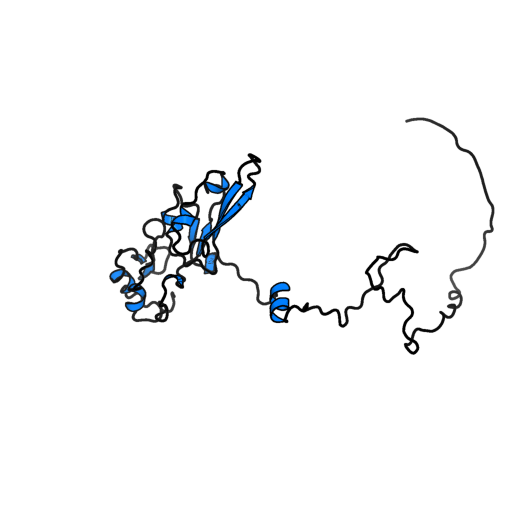6.31 76 VAL A N 1
ATOM 551 C CA . VAL A 1 76 ? 3.722 3.315 -4.549 1.00 96.31 76 VAL A CA 1
ATOM 552 C C . VAL A 1 76 ? 5.224 3.235 -4.430 1.00 96.31 76 VAL A C 1
ATOM 554 O O . VAL A 1 76 ? 5.791 3.350 -3.343 1.00 96.31 76 VAL A O 1
ATOM 557 N N . LEU A 1 77 ? 5.873 3.034 -5.570 1.00 95.88 77 LEU A N 1
ATOM 558 C CA . LEU A 1 77 ? 7.313 3.156 -5.659 1.00 95.88 77 LEU A CA 1
ATOM 559 C C . LEU A 1 77 ? 7.665 4.647 -5.613 1.00 95.88 77 LEU A C 1
ATOM 561 O O . LEU A 1 77 ? 7.563 5.345 -6.617 1.00 95.88 77 LEU A O 1
ATOM 565 N N . ALA A 1 78 ? 7.991 5.125 -4.415 1.00 93.88 78 ALA A N 1
ATOM 566 C CA . ALA A 1 78 ? 8.257 6.528 -4.131 1.00 93.88 78 ALA A CA 1
ATOM 567 C C . ALA A 1 78 ? 9.620 6.976 -4.671 1.00 93.88 78 ALA A C 1
ATOM 569 O O . ALA A 1 78 ? 9.763 8.124 -5.075 1.00 93.88 78 ALA A O 1
ATOM 570 N N . ASP A 1 79 ? 10.596 6.066 -4.698 1.00 94.75 79 ASP A N 1
ATOM 571 C CA . ASP A 1 79 ? 11.949 6.351 -5.161 1.00 94.75 79 ASP A CA 1
ATOM 572 C C . ASP A 1 79 ? 12.436 5.275 -6.142 1.00 94.75 79 ASP A C 1
ATOM 574 O O . ASP A 1 79 ? 12.687 4.122 -5.776 1.00 94.75 79 ASP A O 1
ATOM 578 N N . GLN A 1 80 ? 12.553 5.662 -7.412 1.00 93.94 80 GLN A N 1
ATOM 579 C CA . GLN A 1 80 ? 13.081 4.807 -8.475 1.00 93.94 80 GLN A CA 1
ATOM 580 C C . GLN A 1 80 ? 14.613 4.807 -8.508 1.00 93.94 80 GLN A C 1
ATOM 582 O O . GLN A 1 80 ? 15.193 3.845 -8.994 1.00 93.94 80 GLN A O 1
ATOM 587 N N . GLU A 1 81 ? 15.281 5.832 -7.982 1.00 93.94 81 GLU A N 1
ATOM 588 C CA . GLU A 1 81 ? 16.741 5.954 -8.036 1.00 93.94 81 GLU A CA 1
ATOM 589 C C . GLU A 1 81 ? 17.414 5.040 -7.007 1.00 93.94 81 GLU A C 1
ATOM 591 O O . GLU A 1 81 ? 18.442 4.430 -7.298 1.00 93.94 81 GLU A O 1
ATOM 596 N N . THR A 1 82 ? 16.794 4.860 -5.839 1.00 95.62 82 THR A N 1
ATOM 597 C CA . THR A 1 82 ? 17.313 3.969 -4.785 1.00 95.62 82 THR A CA 1
ATOM 598 C C . THR A 1 82 ? 16.845 2.517 -4.938 1.00 95.62 82 THR A C 1
ATOM 600 O O . THR A 1 82 ? 17.451 1.589 -4.394 1.00 95.62 82 THR A O 1
ATOM 603 N N . CYS A 1 83 ? 15.767 2.271 -5.688 1.00 95.75 83 CYS A N 1
ATOM 604 C CA . CYS A 1 83 ? 15.223 0.926 -5.844 1.00 95.75 83 CYS A CA 1
ATOM 605 C C . CYS A 1 83 ? 16.241 -0.020 -6.507 1.00 95.75 83 CYS A C 1
ATOM 607 O O . CYS A 1 83 ? 16.661 0.183 -7.647 1.00 95.75 83 CYS A O 1
ATOM 609 N N . LEU A 1 84 ? 16.570 -1.132 -5.838 1.00 94.62 84 LEU A N 1
ATOM 610 C CA . LEU A 1 84 ? 17.579 -2.084 -6.325 1.00 94.62 84 LEU A CA 1
ATOM 611 C C . LEU A 1 84 ? 17.285 -2.622 -7.739 1.00 94.62 84 LEU A C 1
ATOM 613 O O . LEU A 1 84 ? 18.216 -2.826 -8.519 1.00 94.62 84 LEU A O 1
ATOM 617 N N . ASN A 1 85 ? 16.009 -2.798 -8.103 1.00 93.81 85 ASN A N 1
ATOM 618 C CA . ASN A 1 85 ? 15.632 -3.252 -9.446 1.00 93.81 85 ASN A CA 1
ATOM 619 C C . ASN A 1 85 ? 15.939 -2.224 -10.538 1.00 93.81 85 ASN A C 1
ATOM 621 O O . ASN A 1 85 ? 16.353 -2.612 -11.630 1.00 93.81 85 ASN A O 1
ATOM 625 N N . PHE A 1 86 ? 15.786 -0.931 -10.244 1.00 92.69 86 PHE A N 1
ATOM 626 C CA . PHE A 1 86 ? 16.152 0.152 -11.161 1.00 92.69 86 PHE A CA 1
ATOM 627 C C . PHE A 1 86 ? 17.671 0.302 -11.294 1.00 92.69 86 PHE A C 1
ATOM 629 O O . PHE A 1 86 ? 18.171 0.605 -12.375 1.00 92.69 86 PHE A O 1
ATOM 636 N N . LEU A 1 87 ? 18.425 -0.022 -10.240 1.00 91.00 87 LEU A N 1
ATOM 637 C CA . LEU A 1 87 ? 19.891 -0.106 -10.291 1.00 91.00 87 LEU A CA 1
ATOM 638 C C . LEU A 1 87 ? 20.398 -1.327 -11.095 1.00 91.00 87 LEU A C 1
ATOM 640 O O . LEU A 1 87 ? 21.583 -1.424 -11.447 1.00 91.00 87 LEU A O 1
ATOM 644 N N . GLY A 1 88 ? 19.498 -2.251 -11.446 1.00 89.06 88 GLY A N 1
ATOM 645 C CA . GLY A 1 88 ? 19.784 -3.466 -12.207 1.00 89.06 88 GLY A CA 1
ATOM 646 C C . GLY A 1 88 ? 20.200 -4.661 -11.348 1.00 89.06 88 GLY A C 1
ATOM 647 O O . GLY A 1 88 ? 20.719 -5.638 -11.887 1.00 89.06 88 GLY A O 1
ATOM 648 N N . LEU A 1 89 ? 19.990 -4.593 -10.032 1.00 90.19 89 LEU A N 1
ATOM 649 C CA . LEU A 1 89 ? 20.109 -5.731 -9.124 1.00 90.19 89 LEU A CA 1
ATOM 650 C C . LEU A 1 89 ? 18.791 -6.511 -9.118 1.00 90.19 89 LEU A C 1
ATOM 652 O O . LEU A 1 89 ? 17.719 -5.945 -9.302 1.00 90.19 89 LEU A O 1
ATOM 656 N N . ARG A 1 90 ? 18.855 -7.824 -8.889 1.00 90.62 90 ARG A N 1
ATOM 657 C CA . ARG A 1 90 ? 17.655 -8.664 -8.814 1.00 90.62 90 ARG A CA 1
ATOM 658 C C . ARG A 1 90 ? 17.089 -8.640 -7.394 1.00 90.62 90 ARG A C 1
ATOM 660 O O . ARG A 1 90 ? 17.625 -9.314 -6.520 1.00 90.62 90 ARG A O 1
ATOM 667 N N . CYS A 1 91 ? 16.000 -7.906 -7.181 1.00 94.31 91 CYS A N 1
ATOM 668 C CA . CYS A 1 91 ? 15.266 -7.870 -5.918 1.00 94.31 91 CYS A CA 1
ATOM 669 C C . CYS A 1 91 ? 13.775 -8.138 -6.162 1.00 94.31 91 CYS A C 1
ATOM 671 O O . CYS A 1 91 ? 13.094 -7.380 -6.833 1.00 94.31 91 CYS A O 1
ATOM 673 N N . ASP A 1 92 ? 13.217 -9.194 -5.592 1.00 94.94 92 ASP A N 1
ATOM 674 C CA . ASP A 1 92 ? 11.796 -9.541 -5.734 1.00 94.94 92 ASP A CA 1
ATOM 675 C C . ASP A 1 92 ? 11.073 -9.612 -4.383 1.00 94.94 92 ASP A C 1
ATOM 677 O O . ASP A 1 92 ? 9.980 -10.160 -4.270 1.00 94.94 92 ASP A O 1
ATOM 681 N N . VAL A 1 93 ? 11.661 -9.010 -3.346 1.00 96.75 93 VAL A N 1
ATOM 682 C CA . VAL A 1 93 ? 11.170 -9.094 -1.964 1.00 96.75 93 VAL A CA 1
ATOM 683 C C . VAL A 1 93 ? 9.782 -8.465 -1.805 1.00 96.75 93 VAL A C 1
ATOM 685 O O . VAL A 1 93 ? 8.883 -9.094 -1.250 1.00 96.75 93 VAL A O 1
ATOM 688 N N . CYS A 1 94 ? 9.572 -7.253 -2.337 1.00 96.56 94 CYS A N 1
ATOM 689 C CA . CYS A 1 94 ? 8.271 -6.575 -2.265 1.00 96.56 94 CYS A CA 1
ATOM 690 C C . CYS A 1 94 ? 7.162 -7.332 -3.017 1.00 96.56 94 CYS A C 1
ATOM 692 O O . CYS A 1 94 ? 6.011 -7.318 -2.587 1.00 96.56 94 CYS A O 1
ATOM 694 N N . TYR A 1 95 ? 7.523 -8.018 -4.102 1.00 97.06 95 TYR A N 1
ATOM 695 C CA . TYR A 1 95 ? 6.624 -8.844 -4.899 1.00 97.06 95 TYR A CA 1
ATOM 696 C C . TYR A 1 95 ? 6.256 -10.139 -4.157 1.00 97.06 95 TYR A C 1
ATOM 698 O O . TYR A 1 95 ? 5.077 -10.439 -4.000 1.00 97.06 95 TYR A O 1
ATOM 706 N N . ARG A 1 96 ? 7.243 -10.860 -3.604 1.00 96.88 96 ARG A N 1
ATOM 707 C CA . ARG A 1 96 ? 7.020 -12.135 -2.897 1.00 96.88 96 ARG A CA 1
ATOM 708 C C . ARG A 1 96 ? 6.286 -12.001 -1.567 1.00 96.88 96 ARG A C 1
ATOM 710 O O . ARG A 1 96 ? 5.593 -12.928 -1.168 1.00 96.88 96 ARG A O 1
ATOM 717 N N . VAL A 1 97 ? 6.456 -10.882 -0.861 1.00 97.06 97 VAL A N 1
ATOM 718 C CA . VAL A 1 97 ? 5.762 -10.640 0.418 1.00 97.06 97 VAL A CA 1
ATOM 719 C C . VAL A 1 97 ? 4.314 -10.174 0.218 1.00 97.06 97 VAL A C 1
ATOM 721 O O . VAL A 1 97 ? 3.549 -10.079 1.180 1.00 97.06 97 VAL A O 1
ATOM 724 N N . CYS A 1 98 ? 3.933 -9.820 -1.013 1.00 97.12 98 CYS A N 1
ATOM 725 C CA . CYS A 1 98 ? 2.593 -9.343 -1.302 1.00 97.12 98 CYS A CA 1
ATOM 726 C C . CYS A 1 98 ? 1.585 -10.499 -1.165 1.00 97.12 98 CYS A C 1
ATOM 728 O O . CYS A 1 98 ? 1.746 -11.512 -1.842 1.00 97.12 98 CYS A O 1
ATOM 730 N N . PRO A 1 99 ? 0.514 -10.353 -0.359 1.00 95.75 99 PRO A N 1
ATOM 731 C CA . PRO A 1 99 ? -0.531 -11.376 -0.265 1.00 95.75 99 PRO A CA 1
ATOM 732 C C . PRO A 1 99 ? -1.309 -11.542 -1.582 1.00 95.75 99 PRO A C 1
ATOM 734 O O . PRO A 1 99 ? -1.890 -12.590 -1.832 1.00 95.75 99 PRO A O 1
ATOM 737 N N . LEU A 1 100 ? -1.295 -10.513 -2.436 1.00 96.00 100 LEU A N 1
ATOM 738 C CA . LEU A 1 100 ? -1.959 -10.475 -3.737 1.00 96.00 100 LEU A CA 1
ATOM 739 C C . LEU A 1 100 ? -0.927 -10.426 -4.865 1.00 96.00 100 LEU A C 1
ATOM 741 O O . LEU A 1 100 ? -0.881 -9.475 -5.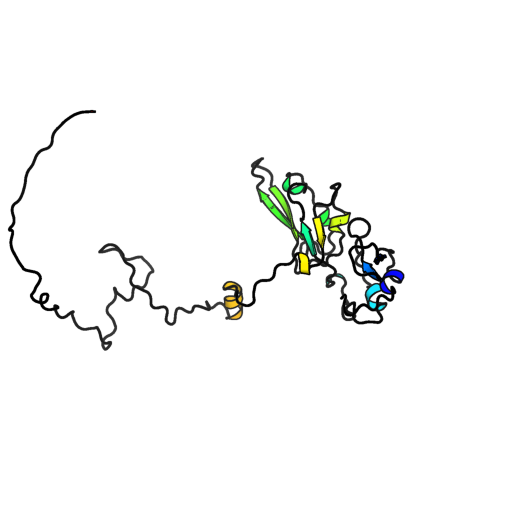652 1.00 96.00 100 LEU A O 1
ATOM 745 N N . ILE A 1 101 ? -0.074 -11.447 -4.908 1.00 95.62 101 ILE A N 1
ATOM 746 C CA . ILE A 1 101 ? 0.933 -11.624 -5.957 1.00 95.62 101 ILE A CA 1
ATOM 747 C C . ILE A 1 101 ? 0.273 -11.675 -7.342 1.00 95.62 101 ILE A C 1
ATOM 749 O O . ILE A 1 101 ? -0.854 -12.153 -7.477 1.00 95.62 101 ILE A O 1
ATOM 753 N N . ASP A 1 102 ? 0.937 -11.106 -8.348 1.00 95.38 102 ASP A N 1
ATOM 754 C CA . ASP A 1 102 ? 0.455 -10.973 -9.735 1.00 95.38 102 ASP A CA 1
ATOM 755 C C . ASP A 1 102 ? -0.849 -10.179 -9.930 1.00 95.38 102 ASP A C 1
ATOM 757 O O . ASP A 1 102 ? -1.289 -9.963 -11.057 1.00 95.38 102 ASP A O 1
ATOM 761 N N . GLN A 1 103 ? -1.461 -9.693 -8.849 1.00 95.88 103 GLN A N 1
ATOM 762 C CA . GLN A 1 103 ? -2.685 -8.896 -8.890 1.00 95.88 103 GLN A CA 1
ATOM 763 C C . GLN A 1 103 ? -2.432 -7.471 -8.411 1.00 95.88 103 GLN A C 1
ATOM 765 O O . GLN A 1 103 ? -2.733 -6.516 -9.118 1.00 95.88 103 GLN A O 1
ATOM 770 N N . ALA A 1 104 ? -1.893 -7.314 -7.200 1.00 96.50 104 ALA A N 1
ATOM 771 C CA . ALA A 1 104 ? -1.588 -6.012 -6.616 1.00 96.50 104 ALA A CA 1
ATOM 772 C C . ALA A 1 104 ? -0.189 -5.520 -6.985 1.00 96.50 104 ALA A C 1
ATOM 774 O O . ALA A 1 104 ? 0.004 -4.314 -7.099 1.00 96.50 104 ALA A O 1
ATOM 775 N N . ILE A 1 105 ? 0.776 -6.426 -7.156 1.00 96.75 105 ILE A N 1
ATOM 776 C CA . ILE A 1 105 ? 2.137 -6.097 -7.587 1.00 96.75 105 ILE A CA 1
ATOM 777 C C . ILE A 1 105 ? 2.551 -7.084 -8.674 1.00 96.75 105 ILE A C 1
ATOM 779 O O . ILE A 1 105 ? 2.465 -8.294 -8.473 1.00 96.75 105 ILE A O 1
ATOM 783 N N . THR A 1 106 ? 3.038 -6.561 -9.795 1.00 96.56 106 THR A N 1
ATOM 784 C CA . THR A 1 106 ? 3.632 -7.336 -10.892 1.00 96.56 106 THR A CA 1
ATOM 785 C C . THR A 1 106 ? 5.079 -6.911 -11.113 1.00 96.56 106 THR A C 1
ATOM 787 O O . THR A 1 106 ? 5.465 -5.797 -10.760 1.00 96.56 106 THR A O 1
ATOM 790 N N . LEU A 1 107 ? 5.889 -7.782 -11.714 1.00 95.38 107 LEU A N 1
ATOM 791 C CA . LEU A 1 107 ? 7.249 -7.448 -12.139 1.00 95.38 107 LEU A CA 1
ATOM 792 C C . LEU A 1 107 ? 7.280 -7.236 -13.654 1.00 95.38 107 LEU A C 1
ATOM 794 O O . LEU A 1 107 ? 7.199 -8.190 -14.426 1.00 95.38 107 LEU A O 1
ATOM 798 N N . GLU A 1 108 ? 7.419 -5.987 -14.081 1.00 93.81 108 GLU A N 1
ATOM 799 C CA . GLU A 1 108 ? 7.575 -5.633 -15.487 1.00 93.81 108 GLU A CA 1
ATOM 800 C C . GLU A 1 108 ? 9.023 -5.794 -15.942 1.00 93.81 108 GLU A C 1
ATOM 802 O O . GLU A 1 108 ? 9.963 -5.255 -15.354 1.00 93.81 108 GLU A O 1
ATOM 807 N N . LEU A 1 109 ? 9.206 -6.525 -17.036 1.00 92.94 109 LEU A N 1
ATOM 808 C CA . LEU A 1 109 ? 10.509 -6.742 -17.647 1.00 92.94 109 LEU A CA 1
ATOM 809 C C . LEU A 1 109 ? 10.888 -5.531 -18.502 1.00 92.94 109 LEU A C 1
ATOM 811 O O . LEU A 1 109 ? 10.243 -5.235 -19.508 1.00 92.94 109 LEU A O 1
ATOM 815 N N . ARG A 1 110 ? 11.973 -4.851 -18.131 1.00 90.69 110 ARG A N 1
ATOM 816 C CA . ARG A 1 110 ? 12.543 -3.737 -18.900 1.00 90.69 110 ARG A CA 1
ATOM 817 C C . ARG A 1 110 ? 13.972 -4.065 -19.323 1.00 90.69 110 ARG A C 1
ATOM 819 O O . ARG A 1 110 ? 14.753 -4.514 -18.489 1.00 90.69 110 ARG A O 1
ATOM 826 N N . PRO A 1 111 ? 14.371 -3.842 -20.583 1.00 89.25 111 PRO A N 1
ATOM 827 C CA . PRO A 1 111 ? 15.754 -4.062 -20.990 1.00 89.25 111 PRO A CA 1
ATOM 828 C C . PRO A 1 111 ? 16.687 -3.095 -20.249 1.00 89.25 111 PRO A C 1
ATOM 830 O O . PRO A 1 111 ? 16.425 -1.894 -20.180 1.00 89.25 111 PRO A O 1
ATOM 833 N N . ASN A 1 112 ? 17.785 -3.609 -19.691 1.00 87.38 112 ASN A N 1
ATOM 834 C CA . ASN A 1 112 ? 18.799 -2.773 -19.059 1.00 87.38 112 ASN A CA 1
ATOM 835 C C . ASN A 1 112 ? 19.680 -2.126 -20.136 1.00 87.38 112 ASN A C 1
ATOM 837 O O . ASN A 1 112 ? 20.550 -2.783 -20.713 1.00 87.38 112 ASN A O 1
ATOM 841 N N . THR A 1 113 ? 19.489 -0.830 -20.374 1.00 85.19 113 THR A N 1
ATOM 842 C CA . THR A 1 113 ? 20.236 -0.062 -21.384 1.00 85.19 113 THR A CA 1
ATOM 843 C C . THR A 1 113 ? 21.737 0.014 -21.096 1.00 85.19 113 THR A C 1
ATOM 845 O O . THR A 1 113 ? 22.528 0.073 -22.031 1.00 85.19 113 THR A O 1
ATOM 848 N N . ARG A 1 114 ? 22.155 -0.057 -19.824 1.00 83.75 114 ARG A N 1
ATOM 849 C CA . ARG A 1 114 ? 23.569 0.002 -19.415 1.00 83.75 114 ARG A CA 1
ATOM 850 C C . ARG A 1 114 ? 24.347 -1.265 -19.769 1.00 83.75 114 ARG A C 1
ATOM 852 O O . ARG A 1 114 ? 25.528 -1.178 -20.080 1.00 83.75 114 ARG A O 1
ATOM 859 N N . THR A 1 115 ? 23.724 -2.443 -19.675 1.00 83.06 115 THR A N 1
ATOM 860 C CA . THR A 1 115 ? 24.419 -3.728 -19.918 1.00 83.06 115 THR A CA 1
ATOM 861 C C . THR A 1 115 ? 24.013 -4.416 -21.217 1.00 83.06 115 THR A C 1
ATOM 863 O O . THR A 1 115 ? 24.734 -5.298 -21.677 1.00 83.06 115 THR A O 1
ATOM 866 N N . GLY A 1 116 ? 22.859 -4.068 -21.793 1.00 80.69 116 GLY A N 1
ATOM 867 C CA . GLY A 1 116 ? 22.354 -4.622 -23.055 1.00 80.69 116 GLY A CA 1
ATOM 868 C C . GLY A 1 116 ? 22.050 -6.127 -23.045 1.00 80.69 116 GLY A C 1
ATOM 869 O O . GLY A 1 116 ? 21.728 -6.681 -24.089 1.00 80.69 116 GLY A O 1
ATOM 870 N N . ARG A 1 117 ? 22.176 -6.808 -21.897 1.00 79.62 117 ARG A N 1
ATOM 871 C CA . ARG A 1 117 ? 22.039 -8.273 -21.778 1.00 79.62 117 ARG A CA 1
ATOM 872 C C . ARG A 1 117 ? 21.043 -8.719 -20.714 1.00 79.62 117 ARG A C 1
ATOM 874 O O . ARG A 1 117 ? 20.424 -9.764 -20.870 1.00 79.62 117 ARG A O 1
ATOM 881 N N . HIS A 1 118 ? 20.892 -7.951 -19.638 1.00 85.50 118 HIS A N 1
ATOM 882 C CA . HIS A 1 118 ? 20.006 -8.301 -18.528 1.00 85.50 118 HIS A CA 1
ATOM 883 C C . HIS A 1 118 ? 18.701 -7.506 -18.595 1.00 85.50 118 HIS A C 1
ATOM 885 O O . HIS A 1 118 ? 18.699 -6.338 -18.986 1.00 85.50 118 HIS A O 1
ATOM 891 N N . ALA A 1 119 ? 17.597 -8.125 -18.182 1.00 88.56 119 ALA A N 1
ATOM 892 C CA . ALA A 1 119 ? 16.350 -7.420 -17.920 1.00 88.56 119 ALA A CA 1
ATOM 893 C C . ALA A 1 119 ? 16.326 -6.922 -16.468 1.00 88.56 119 ALA A C 1
ATOM 895 O O . ALA A 1 119 ? 16.762 -7.616 -15.550 1.00 88.56 119 ALA A O 1
ATOM 896 N N . MET A 1 120 ? 15.816 -5.713 -16.274 1.00 91.25 120 MET A N 1
ATOM 897 C CA . MET A 1 120 ? 15.411 -5.167 -14.986 1.00 91.25 120 MET A CA 1
ATOM 898 C C . MET A 1 120 ? 13.979 -5.617 -14.708 1.00 91.25 120 MET A C 1
ATOM 900 O O . MET A 1 120 ? 13.146 -5.626 -15.615 1.00 91.25 120 MET A O 1
ATOM 904 N N . PHE A 1 121 ? 13.706 -5.991 -13.463 1.00 93.19 121 PHE A N 1
ATOM 905 C CA . PHE A 1 121 ? 12.397 -6.456 -13.013 1.00 93.19 121 PHE A CA 1
ATOM 906 C C . PHE A 1 121 ? 11.736 -5.336 -12.219 1.00 93.19 121 PHE A C 1
ATOM 908 O O . PHE A 1 121 ? 11.897 -5.246 -11.005 1.00 93.19 121 PHE A O 1
ATOM 915 N N . ILE A 1 122 ? 11.057 -4.429 -12.908 1.00 94.56 122 ILE A N 1
ATOM 916 C CA . ILE A 1 122 ? 10.492 -3.233 -12.294 1.00 94.56 122 ILE A CA 1
ATOM 917 C C . ILE A 1 122 ? 9.204 -3.600 -11.547 1.00 94.56 122 ILE A C 1
ATOM 919 O O . ILE A 1 122 ? 8.288 -4.141 -12.164 1.00 94.56 122 ILE A O 1
ATOM 923 N N . PRO A 1 123 ? 9.106 -3.342 -10.230 1.00 95.69 123 PRO A N 1
ATOM 924 C CA . PRO A 1 123 ? 7.880 -3.605 -9.495 1.00 95.69 123 PRO A CA 1
ATOM 925 C C . PRO A 1 123 ? 6.831 -2.544 -9.843 1.00 95.69 123 PRO A C 1
ATOM 927 O O . PRO A 1 123 ? 7.014 -1.364 -9.543 1.00 95.69 123 PRO A O 1
ATOM 930 N N . THR A 1 124 ? 5.719 -2.977 -10.429 1.00 95.81 124 THR A N 1
ATOM 931 C CA . THR A 1 124 ? 4.557 -2.136 -10.735 1.00 95.81 124 THR A CA 1
ATOM 932 C C . THR A 1 124 ? 3.426 -2.477 -9.777 1.00 95.81 124 THR A C 1
ATOM 934 O O . THR A 1 124 ? 3.036 -3.640 -9.662 1.00 95.81 124 THR A O 1
ATOM 937 N N . VAL A 1 125 ? 2.891 -1.469 -9.084 1.00 96.81 125 VAL A N 1
ATOM 938 C CA . VAL A 1 125 ? 1.751 -1.633 -8.172 1.00 96.81 125 VAL A CA 1
ATOM 939 C C . VAL A 1 125 ? 0.450 -1.263 -8.881 1.00 96.81 125 VAL A C 1
ATOM 941 O O . VAL A 1 125 ? 0.308 -0.155 -9.395 1.00 96.81 125 VAL A O 1
ATOM 944 N N . HIS A 1 126 ? -0.535 -2.159 -8.836 1.00 95.69 126 HIS A N 1
ATOM 945 C CA . HIS A 1 126 ? -1.862 -1.961 -9.419 1.00 95.69 126 HIS A CA 1
ATOM 946 C C . HIS A 1 126 ? -2.850 -1.453 -8.373 1.00 95.69 126 HIS A C 1
ATOM 948 O O . HIS A 1 126 ? -3.223 -2.163 -7.433 1.00 95.69 126 HIS A O 1
ATOM 954 N N . SER A 1 127 ? -3.310 -0.212 -8.545 1.00 94.75 127 SER A N 1
ATOM 955 C CA . SER A 1 127 ? -4.149 0.474 -7.549 1.00 94.75 127 SER A CA 1
ATOM 956 C C . SER A 1 127 ? -5.511 -0.184 -7.299 1.00 94.75 127 SER A C 1
ATOM 958 O O . SER A 1 127 ? -6.063 -0.080 -6.204 1.00 94.75 127 SER A O 1
ATOM 960 N N . GLU A 1 128 ? -6.049 -0.899 -8.286 1.00 92.88 128 GLU A N 1
ATOM 961 C CA . GLU A 1 128 ? -7.339 -1.583 -8.173 1.00 92.88 128 GLU A CA 1
ATOM 962 C C . GLU A 1 128 ? -7.301 -2.758 -7.200 1.00 92.88 128 GLU A C 1
ATOM 964 O O . GLU A 1 128 ? -8.285 -3.025 -6.512 1.00 92.88 128 GLU A O 1
ATOM 969 N N . ARG A 1 129 ? -6.157 -3.438 -7.093 1.00 95.69 129 ARG A N 1
ATOM 970 C CA . ARG A 1 129 ? -5.994 -4.641 -6.267 1.00 95.69 129 ARG A CA 1
ATOM 971 C C . ARG A 1 129 ? -5.189 -4.386 -5.003 1.00 95.69 129 ARG A C 1
ATOM 973 O O . ARG A 1 129 ? -5.406 -5.066 -4.010 1.00 95.69 129 ARG A O 1
ATOM 980 N N . CYS A 1 130 ? -4.317 -3.380 -4.990 1.00 96.94 130 CYS A N 1
ATOM 981 C CA . CYS A 1 130 ? -3.568 -3.021 -3.792 1.00 96.94 130 CYS A CA 1
ATOM 982 C C . CYS A 1 130 ? -4.514 -2.682 -2.627 1.00 96.94 130 CYS A C 1
ATOM 984 O O . CYS A 1 130 ? -5.438 -1.878 -2.776 1.00 96.94 130 CYS A O 1
ATOM 986 N N . THR A 1 131 ? -4.274 -3.307 -1.473 1.00 95.75 131 THR A N 1
ATOM 987 C CA . THR A 1 131 ? -5.022 -3.056 -0.231 1.00 95.75 131 THR A CA 1
ATOM 988 C C . THR A 1 131 ? -4.379 -1.980 0.639 1.00 95.75 131 THR A C 1
ATOM 990 O O . THR A 1 131 ? -5.028 -1.420 1.520 1.00 95.75 131 THR A O 1
ATOM 993 N N . GLY A 1 132 ? -3.091 -1.696 0.415 1.00 96.31 132 GLY A N 1
ATOM 994 C CA . GLY A 1 132 ? -2.300 -0.820 1.276 1.00 96.31 132 GLY A CA 1
ATOM 995 C C . GLY A 1 132 ? -1.903 -1.458 2.608 1.00 96.31 132 GLY A C 1
ATOM 996 O O . GLY A 1 132 ? -1.736 -0.746 3.586 1.00 96.31 132 GLY A O 1
ATOM 997 N N . CYS A 1 133 ? -1.746 -2.785 2.680 1.00 95.94 133 CYS A N 1
ATOM 998 C CA . CYS A 1 133 ? -1.370 -3.472 3.926 1.00 95.94 133 CYS A CA 1
ATOM 999 C C . CYS A 1 133 ? 0.021 -3.106 4.475 1.00 95.94 133 CYS A C 1
ATOM 1001 O O . CYS A 1 133 ? 0.268 -3.295 5.659 1.00 95.94 133 CYS A O 1
ATOM 1003 N N . GLY A 1 134 ? 0.943 -2.599 3.650 1.00 96.69 134 GLY A N 1
ATOM 1004 C CA . GLY A 1 134 ? 2.281 -2.187 4.097 1.00 96.69 134 GLY A CA 1
ATOM 1005 C C . GLY A 1 134 ? 3.350 -3.280 4.113 1.00 96.69 134 GLY A C 1
ATOM 1006 O O . GLY A 1 134 ? 4.516 -2.962 4.336 1.00 96.69 134 GLY A O 1
ATOM 1007 N N . LYS A 1 135 ? 3.013 -4.550 3.830 1.00 97.19 135 LYS A N 1
ATOM 1008 C CA . LYS A 1 135 ? 3.993 -5.659 3.859 1.00 97.19 135 LYS A CA 1
ATOM 1009 C C . LYS A 1 135 ? 5.205 -5.409 2.952 1.00 97.19 135 LYS A C 1
ATOM 1011 O O . LYS A 1 135 ? 6.334 -5.710 3.329 1.00 97.19 135 LYS A O 1
ATOM 1016 N N . CYS A 1 136 ? 4.984 -4.793 1.790 1.00 97.25 136 CYS A N 1
ATOM 1017 C CA . CYS A 1 136 ? 6.044 -4.426 0.851 1.00 97.25 136 CYS A CA 1
ATOM 1018 C C . CYS A 1 136 ? 6.996 -3.336 1.379 1.00 97.25 136 CYS A C 1
ATOM 1020 O O . CYS A 1 136 ? 8.192 -3.411 1.109 1.00 97.25 136 CYS A O 1
ATOM 1022 N N . GLU A 1 137 ? 6.501 -2.363 2.149 1.00 97.50 137 GLU A N 1
ATOM 1023 C CA . GLU A 1 137 ? 7.312 -1.279 2.726 1.00 97.50 137 GLU A CA 1
ATOM 1024 C C . GLU A 1 137 ? 8.213 -1.790 3.859 1.00 97.50 137 GLU A C 1
ATOM 1026 O O . GLU A 1 137 ? 9.407 -1.474 3.898 1.00 97.50 137 GLU A O 1
ATOM 1031 N N . LYS A 1 138 ? 7.676 -2.645 4.743 1.00 97.25 138 LYS A N 1
ATOM 1032 C CA . LYS A 1 138 ? 8.473 -3.313 5.786 1.00 97.25 138 LYS A CA 1
ATOM 1033 C C . LYS A 1 138 ? 9.549 -4.214 5.199 1.00 97.25 138 LYS A C 1
ATOM 1035 O O . LYS A 1 138 ? 10.673 -4.223 5.685 1.00 97.25 138 LYS A O 1
ATOM 1040 N N . ALA A 1 139 ? 9.205 -4.983 4.168 1.00 97.25 139 ALA A N 1
ATOM 1041 C CA . ALA A 1 139 ? 10.131 -5.935 3.568 1.00 97.25 139 ALA A CA 1
ATOM 1042 C C . ALA A 1 139 ? 11.183 -5.271 2.661 1.00 97.25 139 ALA A C 1
ATOM 1044 O O . ALA A 1 139 ? 12.110 -5.938 2.205 1.00 97.25 139 ALA A O 1
ATOM 1045 N N . CYS A 1 140 ? 11.047 -3.977 2.363 1.00 97.06 140 CYS A N 1
ATOM 1046 C CA . CYS A 1 140 ? 12.003 -3.262 1.533 1.00 97.06 140 CYS A CA 1
ATOM 1047 C C . CYS A 1 140 ? 13.383 -3.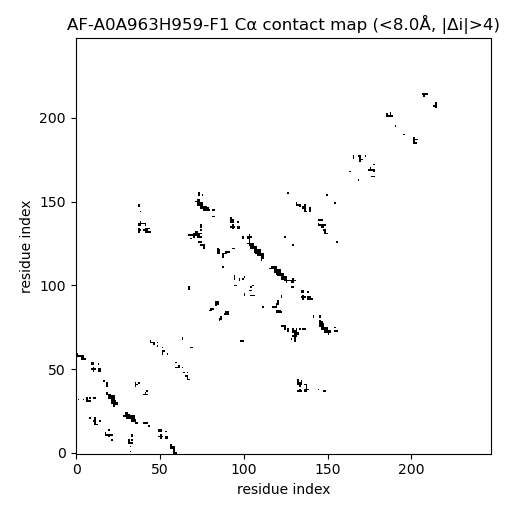225 2.211 1.00 97.06 140 CYS A C 1
ATOM 1049 O O . CYS A 1 140 ? 13.532 -2.677 3.302 1.00 97.06 140 CYS A O 1
ATOM 1051 N N . VAL A 1 141 ? 14.383 -3.807 1.543 1.00 96.12 141 VAL A N 1
ATOM 1052 C CA . VAL A 1 141 ? 15.740 -4.024 2.080 1.00 96.12 141 VAL A CA 1
ATOM 1053 C C . VAL A 1 141 ? 16.612 -2.766 2.123 1.00 96.12 141 VAL A C 1
ATOM 1055 O O . VAL A 1 141 ? 17.704 -2.804 2.679 1.00 96.12 141 VAL A O 1
ATOM 1058 N N . THR A 1 142 ? 16.165 -1.669 1.515 1.00 95.81 142 THR A N 1
ATOM 1059 C CA . THR A 1 142 ? 16.853 -0.375 1.563 1.00 95.81 142 THR A CA 1
ATOM 1060 C C . THR A 1 142 ? 16.690 0.262 2.946 1.00 95.81 142 THR A C 1
ATOM 1062 O O . THR A 1 142 ? 15.727 -0.042 3.653 1.00 95.81 142 THR A O 1
ATOM 1065 N N . GLU A 1 143 ? 17.620 1.133 3.353 1.00 93.38 143 GLU A N 1
ATOM 1066 C CA . GLU A 1 143 ? 17.586 1.797 4.671 1.00 93.38 143 GLU A CA 1
ATOM 1067 C C . GLU A 1 143 ? 16.320 2.644 4.849 1.00 93.38 143 GLU A C 1
ATOM 1069 O O . GLU A 1 143 ? 15.566 2.458 5.809 1.00 93.38 143 GLU A O 1
ATOM 1074 N N . GLU A 1 144 ? 16.034 3.490 3.861 1.00 94.75 144 GLU A N 1
ATOM 1075 C CA . GLU A 1 144 ? 14.735 4.125 3.665 1.00 94.75 144 GLU A CA 1
ATOM 1076 C C . GLU A 1 144 ? 13.978 3.384 2.562 1.00 94.75 144 GLU A C 1
ATOM 1078 O O . GLU A 1 144 ? 14.538 3.064 1.512 1.00 94.75 144 GLU A O 1
ATOM 1083 N N . ALA A 1 145 ? 12.710 3.048 2.803 1.00 96.38 145 ALA A N 1
ATOM 1084 C CA . ALA A 1 145 ? 11.946 2.203 1.892 1.00 96.38 145 ALA A CA 1
ATOM 1085 C C . ALA A 1 145 ? 11.679 2.912 0.553 1.00 96.38 145 ALA A C 1
ATOM 1087 O O . ALA A 1 145 ? 10.997 3.936 0.513 1.00 96.38 145 ALA A O 1
ATOM 1088 N N . SER A 1 146 ? 12.134 2.320 -0.556 1.00 96.81 146 SER A N 1
ATOM 1089 C CA . SER A 1 146 ? 11.849 2.840 -1.903 1.00 96.81 146 SER A CA 1
ATOM 1090 C C . SER A 1 146 ? 10.369 2.716 -2.285 1.00 96.81 146 SER A C 1
ATOM 1092 O O . SER A 1 146 ? 9.871 3.476 -3.112 1.00 96.81 146 SER A O 1
ATOM 1094 N N . ILE A 1 147 ? 9.656 1.754 -1.692 1.00 96.56 147 ILE A N 1
ATOM 1095 C CA . ILE A 1 147 ? 8.208 1.567 -1.837 1.00 96.56 147 ILE A CA 1
ATOM 1096 C C . ILE A 1 147 ? 7.516 1.959 -0.534 1.00 96.56 147 ILE A C 1
ATOM 1098 O O . ILE A 1 147 ? 7.883 1.466 0.531 1.00 96.56 147 ILE A O 1
ATOM 1102 N N . ARG A 1 148 ? 6.522 2.844 -0.621 1.00 96.31 148 ARG A N 1
ATOM 1103 C CA . ARG A 1 148 ? 5.819 3.410 0.535 1.00 96.31 148 ARG A CA 1
ATOM 1104 C C . ARG A 1 148 ? 4.316 3.283 0.372 1.00 96.31 148 ARG A C 1
ATOM 1106 O O . ARG A 1 148 ? 3.798 3.396 -0.737 1.00 96.31 148 ARG A O 1
ATOM 1113 N N . VAL A 1 149 ? 3.612 3.064 1.472 1.00 96.12 149 VAL A N 1
ATOM 1114 C CA . VAL A 1 149 ? 2.154 3.080 1.521 1.00 96.12 149 VAL A CA 1
ATOM 1115 C C . VAL A 1 149 ? 1.677 4.445 1.971 1.00 96.12 149 VAL A C 1
ATOM 1117 O O . VAL A 1 149 ? 2.071 4.955 3.017 1.00 96.12 149 VAL A O 1
ATOM 1120 N N . LEU A 1 150 ? 0.794 5.025 1.170 1.00 94.12 150 LEU A N 1
ATOM 1121 C CA . LEU A 1 150 ? 0.216 6.338 1.405 1.00 94.12 150 LEU A CA 1
ATOM 1122 C C . LEU A 1 150 ? -1.313 6.268 1.260 1.00 94.12 150 LEU A C 1
ATOM 1124 O O . LEU A 1 150 ? -1.836 5.337 0.634 1.00 94.12 150 LEU A O 1
ATOM 1128 N N . PRO A 1 151 ? -2.059 7.236 1.818 1.00 91.81 151 PRO A N 1
ATOM 1129 C CA . PRO A 1 151 ? -3.488 7.370 1.560 1.00 91.81 151 PRO A CA 1
ATOM 1130 C C . PRO A 1 151 ? -3.779 7.425 0.057 1.00 91.81 151 PRO A C 1
ATOM 1132 O O . PRO A 1 151 ? -3.146 8.187 -0.673 1.00 91.81 151 PRO A O 1
ATOM 1135 N N . ALA A 1 152 ? -4.755 6.639 -0.406 1.00 91.56 152 ALA A N 1
ATOM 1136 C CA . ALA A 1 152 ? -5.064 6.533 -1.833 1.00 91.56 152 ALA A CA 1
ATOM 1137 C C . ALA A 1 152 ? -5.421 7.892 -2.462 1.00 91.56 152 ALA A C 1
ATOM 1139 O O . ALA A 1 152 ? -5.040 8.148 -3.598 1.00 91.56 152 ALA A O 1
ATOM 1140 N N . GLU A 1 153 ? -6.074 8.778 -1.709 1.00 88.56 153 GLU A N 1
ATOM 1141 C CA . GLU A 1 153 ? -6.450 10.131 -2.145 1.00 88.56 153 GLU A CA 1
ATOM 1142 C C . GLU A 1 153 ? -5.246 11.032 -2.462 1.00 88.56 153 GLU A C 1
ATOM 1144 O O . GLU A 1 153 ? -5.363 11.932 -3.286 1.00 88.56 153 GLU A O 1
ATOM 1149 N N . LEU A 1 154 ? -4.083 10.790 -1.846 1.00 89.56 154 LEU A N 1
ATOM 1150 C CA . LEU A 1 154 ? -2.878 11.594 -2.084 1.00 89.56 154 LEU A CA 1
ATOM 1151 C C . LEU A 1 154 ? -2.090 11.145 -3.315 1.00 89.56 154 LEU A C 1
ATOM 1153 O O . LEU A 1 154 ? -1.235 11.886 -3.791 1.00 89.56 154 LEU A O 1
ATOM 1157 N N . VAL A 1 155 ? -2.330 9.924 -3.797 1.00 91.50 155 VAL A N 1
ATOM 1158 C CA . VAL A 1 155 ? -1.446 9.292 -4.786 1.00 91.50 155 VAL A CA 1
ATOM 1159 C C . VAL A 1 155 ? -2.174 8.822 -6.034 1.00 91.50 155 VAL A C 1
ATOM 1161 O O . VAL A 1 155 ? -1.605 8.825 -7.125 1.00 91.50 155 VAL A O 1
ATOM 1164 N N . LYS A 1 156 ? -3.435 8.410 -5.907 1.00 91.12 156 LYS A N 1
ATOM 1165 C CA . LYS A 1 156 ? -4.226 7.957 -7.044 1.00 91.12 156 LYS A CA 1
ATOM 1166 C C . LYS A 1 156 ? -4.760 9.168 -7.807 1.00 91.12 156 LYS A C 1
ATOM 1168 O O . LYS A 1 156 ? -5.602 9.905 -7.303 1.00 91.12 156 LYS A O 1
ATOM 1173 N N . GLY A 1 157 ? -4.300 9.339 -9.044 1.00 87.75 157 GLY A N 1
ATOM 1174 C CA . GLY A 1 157 ? -4.904 10.283 -9.982 1.00 87.75 157 GLY A CA 1
ATOM 1175 C C . GLY A 1 157 ? -6.323 9.863 -10.382 1.00 87.75 157 GLY A C 1
ATOM 1176 O O . GLY A 1 157 ? -6.666 8.679 -10.353 1.00 87.75 157 GLY A O 1
ATOM 1177 N N . SER A 1 158 ? -7.142 10.834 -10.784 1.00 85.06 158 SER A N 1
ATOM 1178 C CA . SER A 1 158 ? -8.447 10.594 -11.404 1.00 85.06 158 SER A CA 1
ATOM 1179 C C . SER A 1 158 ? -8.461 11.166 -12.818 1.00 85.06 158 SER A C 1
ATOM 1181 O O . SER A 1 158 ? -7.919 12.240 -13.078 1.00 85.06 158 SER A O 1
ATOM 1183 N N . LEU A 1 159 ? -9.063 10.424 -13.745 1.00 83.12 159 LEU A N 1
ATOM 1184 C CA . LEU A 1 159 ? -9.442 10.971 -15.042 1.00 83.12 159 LEU A CA 1
ATOM 1185 C C . LEU A 1 159 ? -10.653 11.878 -14.810 1.00 83.12 159 LEU A C 1
ATOM 1187 O O . LEU A 1 159 ? -11.607 11.475 -14.146 1.00 83.12 159 LEU A O 1
ATOM 1191 N N . GLY A 1 160 ? -10.609 13.108 -15.324 1.00 84.81 160 GLY A N 1
ATOM 1192 C CA . GLY A 1 160 ? -11.779 13.986 -15.295 1.00 84.81 160 GLY A CA 1
ATOM 1193 C C . GLY A 1 160 ? -12.946 13.349 -16.052 1.00 84.81 160 GLY A C 1
ATOM 1194 O O . GLY A 1 160 ? -12.727 12.682 -17.059 1.00 84.81 160 GLY A O 1
ATOM 1195 N N . GLU A 1 161 ? -14.181 13.592 -15.608 1.00 83.25 161 GLU A N 1
ATOM 1196 C CA . GLU A 1 161 ? -15.393 12.941 -16.149 1.00 83.25 161 GLU A CA 1
ATOM 1197 C C . GLU A 1 161 ? -15.602 13.151 -17.661 1.00 83.25 161 GLU A C 1
ATOM 1199 O O . GLU A 1 161 ? -16.307 12.387 -18.316 1.00 83.25 161 GLU A O 1
ATOM 1204 N N . HIS A 1 162 ? -14.971 14.179 -18.232 1.00 85.31 162 HIS A N 1
ATOM 1205 C CA . HIS A 1 162 ? -15.028 14.492 -19.658 1.00 85.31 162 HIS A CA 1
ATOM 1206 C C . HIS A 1 162 ? -14.069 13.653 -20.518 1.00 85.31 162 HIS A C 1
ATOM 1208 O O . HIS A 1 162 ? -14.244 13.596 -21.736 1.00 85.31 162 HIS A O 1
ATOM 1214 N N . TYR A 1 163 ? -13.064 13.000 -19.926 1.00 84.38 163 TYR A N 1
ATOM 1215 C CA . TYR A 1 163 ? -12.165 12.114 -20.659 1.00 84.38 163 TYR A CA 1
ATOM 1216 C C . TYR A 1 163 ? -12.800 10.736 -20.801 1.00 84.38 163 TYR A C 1
ATOM 1218 O O . TYR A 1 163 ? -12.903 9.971 -19.845 1.00 84.38 163 TYR A O 1
ATOM 1226 N N . ARG A 1 164 ? -13.204 10.409 -22.029 1.00 80.88 164 ARG A N 1
ATOM 1227 C CA . ARG A 1 164 ? -13.723 9.090 -22.388 1.00 80.88 164 ARG A CA 1
ATOM 1228 C C . ARG A 1 164 ? -12.652 8.327 -23.148 1.00 80.88 164 ARG A C 1
ATOM 1230 O O . ARG A 1 164 ? -12.143 8.799 -24.163 1.00 80.88 164 ARG A O 1
ATOM 1237 N N . LEU A 1 165 ? -12.315 7.141 -22.661 1.00 85.06 165 LEU A N 1
ATOM 1238 C CA . LEU A 1 165 ? -11.358 6.268 -23.325 1.00 85.06 165 LEU A CA 1
ATOM 1239 C C . LEU A 1 165 ? -12.063 5.584 -24.497 1.00 85.06 165 LEU A C 1
ATOM 1241 O O . LEU A 1 165 ? -12.948 4.752 -24.306 1.00 85.06 165 LEU A O 1
ATOM 1245 N N . GLY A 1 166 ? -11.6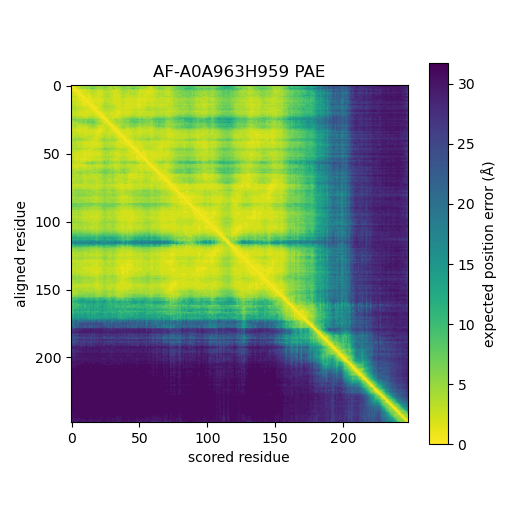85 5.947 -25.724 1.00 82.75 166 GLY A N 1
ATOM 1246 C CA . GLY A 1 166 ? -12.374 5.488 -26.933 1.00 82.75 166 GLY A CA 1
ATOM 1247 C C . GLY A 1 166 ? -12.465 3.963 -27.055 1.00 82.75 166 GLY A C 1
ATOM 1248 O O . GLY A 1 166 ? -13.473 3.456 -27.536 1.00 82.75 166 GLY A O 1
ATOM 1249 N N . TRP A 1 167 ? -11.463 3.216 -26.571 1.00 84.69 167 TRP A N 1
ATOM 1250 C CA . TRP A 1 167 ? -11.492 1.747 -26.568 1.00 84.69 167 TRP A CA 1
ATOM 1251 C C . TRP A 1 167 ? -12.470 1.161 -25.542 1.00 84.69 167 TRP A C 1
ATOM 1253 O O . TRP A 1 167 ? -13.116 0.156 -25.834 1.00 84.69 167 TRP A O 1
ATOM 1263 N N . GLU A 1 168 ? -12.629 1.781 -24.370 1.00 85.69 168 GLU A N 1
ATOM 1264 C CA . GLU A 1 168 ? -13.616 1.352 -23.372 1.00 85.69 168 GLU A CA 1
ATOM 1265 C C . GLU A 1 168 ? -15.030 1.647 -23.851 1.00 85.69 168 GLU A C 1
ATOM 1267 O O . GLU A 1 168 ? -15.917 0.805 -23.738 1.00 85.69 168 GLU A O 1
ATOM 1272 N N . GLU A 1 169 ? -15.238 2.821 -24.440 1.00 83.56 169 GLU A N 1
ATOM 1273 C CA . GLU A 1 169 ? -16.538 3.191 -24.982 1.00 83.56 169 GLU A CA 1
ATOM 1274 C C . GLU A 1 169 ? -16.918 2.352 -26.204 1.00 83.56 169 GLU A C 1
ATOM 1276 O O . GLU A 1 169 ? -18.058 1.910 -26.309 1.00 83.56 169 GLU A O 1
ATOM 1281 N N . LYS A 1 170 ? -15.956 2.050 -27.080 1.00 83.81 170 LYS A N 1
ATOM 1282 C CA . LYS A 1 170 ? -16.126 1.088 -28.175 1.00 83.81 170 LYS A CA 1
ATOM 1283 C C . LYS A 1 170 ? -16.492 -0.298 -27.650 1.00 83.81 170 LYS A C 1
ATOM 1285 O O . LYS A 1 170 ? -17.385 -0.936 -28.197 1.00 83.81 170 LYS A O 1
ATOM 1290 N N . SER A 1 171 ? -15.835 -0.760 -26.585 1.00 85.50 171 SER A N 1
ATOM 1291 C CA . SER A 1 171 ? -16.165 -2.034 -25.932 1.00 85.50 171 SER A CA 1
ATOM 1292 C C . SER A 1 171 ? -17.601 -2.033 -25.389 1.00 85.50 171 SER A C 1
ATOM 1294 O O . SER A 1 171 ? -18.369 -2.951 -25.675 1.00 85.50 171 SER A O 1
ATOM 1296 N N . LYS A 1 172 ? -18.017 -0.953 -24.707 1.00 85.38 172 LYS A N 1
ATOM 1297 C CA . LYS A 1 172 ? -19.407 -0.756 -24.247 1.00 85.38 172 LYS A CA 1
ATOM 1298 C C . LYS A 1 172 ? -20.409 -0.700 -25.407 1.00 85.38 172 LYS A C 1
ATOM 1300 O O . LYS A 1 172 ? -21.524 -1.190 -25.264 1.00 85.38 172 LYS A O 1
ATOM 1305 N N . ALA A 1 173 ? -20.011 -0.144 -26.551 1.00 80.12 173 ALA A N 1
ATOM 1306 C CA . ALA A 1 173 ? -20.806 -0.056 -27.776 1.00 80.12 173 ALA A CA 1
ATOM 1307 C C . ALA A 1 173 ? -20.755 -1.334 -28.643 1.00 80.12 173 ALA A C 1
ATOM 1309 O O . ALA A 1 173 ? -21.103 -1.294 -29.821 1.00 80.12 173 ALA A O 1
ATOM 1310 N N . GLY A 1 174 ? -20.303 -2.470 -28.097 1.00 81.12 174 GLY A N 1
ATOM 1311 C CA . GLY A 1 174 ? -20.303 -3.752 -28.811 1.00 81.12 174 GLY A CA 1
ATOM 1312 C C . GLY A 1 174 ? -19.242 -3.871 -29.910 1.00 81.12 174 GLY A C 1
ATOM 1313 O O . GLY A 1 174 ? -19.373 -4.702 -30.801 1.00 81.12 174 GLY A O 1
ATOM 1314 N N . GLY A 1 175 ? -18.186 -3.055 -29.859 1.00 76.38 175 GLY A N 1
ATOM 1315 C CA . GLY A 1 175 ? -17.072 -3.090 -30.808 1.00 76.38 175 GLY A CA 1
ATOM 1316 C C . GLY A 1 175 ? -17.169 -2.080 -31.954 1.00 76.38 175 GLY A C 1
ATOM 1317 O O . GLY A 1 175 ? -16.259 -2.036 -32.783 1.00 76.38 175 GLY A O 1
ATOM 1318 N N . HIS A 1 176 ? -18.200 -1.234 -31.990 1.00 71.44 176 HIS A N 1
ATOM 1319 C CA . HIS A 1 176 ? -18.315 -0.141 -32.959 1.00 71.44 176 HIS A CA 1
ATOM 1320 C C . HIS A 1 176 ? -17.576 1.114 -32.473 1.00 71.44 176 HIS A C 1
ATOM 1322 O O . HIS A 1 176 ? -17.603 1.452 -31.290 1.00 71.44 176 HIS A O 1
ATOM 1328 N N . SER A 1 177 ? -16.868 1.796 -33.380 1.00 69.25 177 SER A N 1
ATOM 1329 C CA . SER A 1 177 ? -16.297 3.113 -33.072 1.00 69.25 177 SER A CA 1
ATOM 1330 C C . SER A 1 177 ? -17.432 4.076 -32.716 1.00 69.25 177 SER A C 1
ATOM 1332 O O . SER A 1 177 ? -18.421 4.127 -33.437 1.00 69.25 177 SER A O 1
ATOM 1334 N N . LEU A 1 178 ? -17.288 4.854 -31.635 1.00 66.69 178 LEU A N 1
ATOM 1335 C CA . LEU A 1 178 ? -18.253 5.916 -31.306 1.00 66.69 178 LEU A CA 1
ATOM 1336 C C . LEU A 1 178 ? -18.300 7.018 -32.374 1.00 66.69 178 LEU A C 1
ATOM 1338 O O . LEU A 1 178 ? -19.297 7.724 -32.497 1.00 66.69 178 LEU A O 1
ATOM 1342 N N . VAL A 1 179 ? -17.209 7.171 -33.121 1.00 67.75 179 VAL A N 1
ATOM 1343 C CA . VAL A 1 179 ? -17.180 7.931 -34.365 1.00 67.75 179 VAL A CA 1
ATOM 1344 C C . VAL A 1 179 ? -17.523 6.921 -35.454 1.00 67.75 179 VAL A C 1
ATOM 1346 O O . VAL A 1 179 ? -16.630 6.272 -35.995 1.00 67.75 179 VAL A O 1
ATOM 1349 N N . GLU A 1 180 ? -18.813 6.661 -35.661 1.00 61.84 180 GLU A N 1
ATOM 1350 C CA . GLU A 1 180 ? -19.251 5.872 -36.813 1.00 61.84 180 GLU A CA 1
ATOM 1351 C C . GLU A 1 180 ? -19.042 6.704 -38.085 1.00 61.84 180 GLU A C 1
ATOM 1353 O O . GLU A 1 180 ? -19.372 7.889 -38.114 1.00 61.84 180 GLU A O 1
ATOM 1358 N N . ASP A 1 181 ? -18.590 6.063 -39.164 1.00 55.62 181 ASP A N 1
ATOM 1359 C CA . ASP A 1 181 ? -18.429 6.626 -40.518 1.00 55.62 181 ASP A CA 1
ATOM 1360 C C . ASP A 1 181 ? -19.733 7.200 -41.125 1.00 55.62 181 ASP A C 1
ATOM 1362 O O . ASP A 1 181 ? -19.751 7.722 -42.240 1.00 55.62 181 ASP A O 1
ATOM 1366 N N . LYS A 1 182 ? -20.863 7.121 -40.409 1.00 52.91 182 LYS A N 1
ATOM 1367 C CA . LYS A 1 182 ? -22.149 7.694 -40.817 1.00 52.91 182 LYS A CA 1
ATOM 1368 C C . LYS A 1 182 ? -22.138 9.208 -40.639 1.00 52.91 182 LYS A C 1
ATOM 1370 O O . LYS A 1 182 ? -22.638 9.745 -39.655 1.00 52.91 182 LYS A O 1
ATOM 1375 N N . GLY A 1 183 ? -21.605 9.885 -41.648 1.00 54.50 183 GLY A N 1
ATOM 1376 C CA . GLY A 1 183 ? -21.638 11.341 -41.762 1.00 54.50 183 GLY A CA 1
ATOM 1377 C C . GLY A 1 183 ? -20.293 12.025 -41.552 1.00 54.50 183 GLY A C 1
ATOM 1378 O O . GLY A 1 183 ? -20.269 13.253 -41.473 1.00 54.50 183 GLY A O 1
ATOM 1379 N N . LEU A 1 184 ? -19.182 11.275 -41.499 1.00 60.38 184 LEU A N 1
ATOM 1380 C CA . LEU A 1 184 ? -17.878 11.882 -41.748 1.00 60.38 184 LEU A CA 1
ATOM 1381 C C . LEU A 1 184 ? -17.884 12.385 -43.196 1.00 60.38 184 LEU A C 1
ATOM 1383 O O . LEU A 1 184 ? -17.950 11.602 -44.140 1.00 60.38 184 LEU A O 1
ATOM 1387 N N . ILE A 1 185 ? -17.886 13.705 -43.363 1.00 60.31 185 ILE A N 1
ATOM 1388 C CA . ILE A 1 185 ? -17.623 14.318 -44.660 1.00 60.31 185 ILE A CA 1
ATOM 1389 C C . ILE A 1 185 ? -16.132 14.121 -44.893 1.00 60.31 185 ILE A C 1
ATOM 1391 O O . ILE A 1 185 ? -15.322 14.794 -44.256 1.00 60.31 185 ILE A O 1
ATOM 1395 N N . ASP A 1 186 ? -15.787 13.171 -45.752 1.00 60.97 186 ASP A N 1
ATOM 1396 C CA . ASP A 1 186 ? -14.420 13.024 -46.224 1.00 60.97 186 ASP A CA 1
ATOM 1397 C C . ASP A 1 186 ? -14.093 14.218 -47.128 1.00 60.97 186 ASP A C 1
ATOM 1399 O O . ASP A 1 186 ? -14.786 14.476 -48.119 1.00 60.97 186 ASP A O 1
ATOM 1403 N N 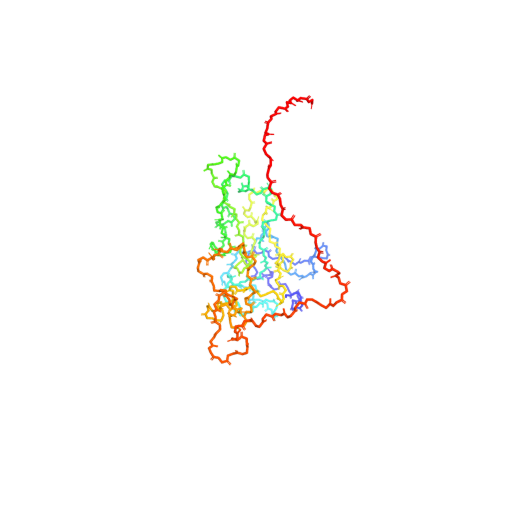. LEU A 1 187 ? -13.117 15.029 -46.716 1.00 67.31 187 LEU A N 1
ATOM 1404 C CA . LEU A 1 187 ? -12.674 16.162 -47.521 1.00 67.31 187 LEU A CA 1
ATOM 1405 C C . LEU A 1 187 ? -11.703 15.643 -48.585 1.00 67.31 187 LEU A C 1
ATOM 1407 O O . LEU A 1 187 ? -10.854 14.822 -48.262 1.00 67.31 187 LEU A O 1
ATOM 1411 N N . PRO A 1 188 ? -11.761 16.162 -49.823 1.00 64.56 188 PRO A N 1
ATOM 1412 C CA . PRO A 1 188 ? -10.898 15.689 -50.893 1.00 64.56 188 PRO A CA 1
ATOM 1413 C C . PRO A 1 188 ? -9.424 15.901 -50.535 1.00 64.56 188 PRO A C 1
ATOM 1415 O O . PRO A 1 188 ? -8.984 17.026 -50.257 1.00 64.56 188 PRO A O 1
ATOM 1418 N N . ASP A 1 189 ? -8.658 14.817 -50.588 1.00 66.19 189 ASP A N 1
ATOM 1419 C CA . ASP A 1 189 ? -7.216 14.848 -50.404 1.00 66.19 189 ASP A CA 1
ATOM 1420 C C . ASP A 1 189 ? -6.556 15.643 -51.537 1.00 66.19 189 ASP A C 1
ATOM 1422 O O . ASP A 1 189 ? -6.764 15.390 -52.725 1.00 66.19 189 ASP A O 1
ATOM 1426 N N . ARG A 1 190 ? -5.703 16.615 -51.190 1.00 69.12 190 ARG A N 1
ATOM 1427 C CA . ARG A 1 190 ? -4.891 17.346 -52.178 1.00 69.12 190 ARG A CA 1
ATOM 1428 C C . ARG A 1 190 ? -3.716 16.489 -52.643 1.00 69.12 190 ARG A C 1
ATOM 1430 O O . ARG A 1 190 ? -2.573 16.724 -52.252 1.00 69.12 190 ARG A O 1
ATOM 1437 N N . LEU A 1 191 ? -4.003 15.498 -53.478 1.00 66.19 191 LEU A N 1
ATOM 1438 C CA . LEU A 1 191 ? -2.994 14.689 -54.153 1.00 66.19 191 LEU A CA 1
ATOM 1439 C C . LEU A 1 191 ? -2.449 15.410 -55.401 1.00 66.19 191 LEU A C 1
ATOM 1441 O O . LEU A 1 191 ? -3.170 16.185 -56.037 1.00 66.19 191 LEU A O 1
ATOM 1445 N N . PRO A 1 192 ? -1.180 15.165 -55.780 1.00 70.81 192 PRO A N 1
ATOM 1446 C CA . PRO A 1 192 ? -0.669 15.537 -57.094 1.00 70.81 192 PRO A CA 1
ATOM 1447 C C . PRO A 1 192 ? -1.516 14.906 -58.207 1.00 70.81 192 PRO A C 1
ATOM 1449 O O . PRO A 1 192 ? -2.002 13.782 -58.061 1.00 70.81 192 PRO A O 1
ATOM 1452 N N . GLU A 1 193 ? -1.666 15.612 -59.328 1.00 67.44 193 GLU A N 1
ATOM 1453 C CA . GLU A 1 193 ? -2.483 15.153 -60.456 1.00 67.44 193 GLU A CA 1
ATOM 1454 C C . GLU A 1 193 ? -2.096 13.728 -60.897 1.00 67.44 193 GLU A C 1
ATOM 1456 O O . GLU A 1 193 ? -0.944 13.452 -61.234 1.00 67.44 193 GLU A O 1
ATOM 1461 N N . GLY A 1 194 ? -3.075 12.815 -60.891 1.00 65.12 194 GLY A N 1
ATOM 1462 C CA . GLY A 1 194 ? -2.926 11.443 -61.387 1.00 65.12 194 GLY A CA 1
ATOM 1463 C C . GLY A 1 194 ? -2.577 10.369 -60.348 1.00 65.12 194 GLY A C 1
ATOM 1464 O O . GLY A 1 194 ? -2.478 9.203 -60.727 1.00 65.12 194 GLY A O 1
ATOM 1465 N N . MET A 1 195 ? -2.426 10.702 -59.061 1.00 64.44 195 MET A N 1
ATOM 1466 C CA . MET A 1 195 ? -2.272 9.697 -57.997 1.00 64.44 195 MET A CA 1
ATOM 1467 C C . MET A 1 195 ? -3.611 9.347 -57.339 1.00 64.44 195 MET A C 1
ATOM 1469 O O . MET A 1 195 ? -4.334 10.231 -56.892 1.00 64.44 195 MET A O 1
ATOM 1473 N N . LYS A 1 196 ? -3.902 8.045 -57.221 1.00 62.50 196 LYS A N 1
ATOM 1474 C CA . LYS A 1 196 ? -4.935 7.497 -56.328 1.00 62.50 196 LYS A CA 1
ATOM 1475 C C . LYS A 1 196 ? -4.259 6.677 -55.230 1.00 62.50 196 LYS A C 1
ATOM 1477 O O . LYS A 1 196 ? -3.324 5.929 -55.512 1.00 62.50 196 LYS A O 1
ATOM 1482 N N . LEU A 1 197 ? -4.734 6.814 -53.995 1.00 61.94 197 LEU A N 1
ATOM 1483 C CA . LEU A 1 197 ? -4.326 5.967 -52.874 1.00 61.94 197 LEU A CA 1
ATOM 1484 C C . LEU A 1 197 ? -5.137 4.664 -52.919 1.00 61.94 197 LEU A C 1
ATOM 1486 O O . LEU A 1 197 ? -6.367 4.692 -52.918 1.00 61.94 197 LEU A O 1
ATOM 1490 N N . GLU A 1 198 ? -4.462 3.516 -52.988 1.00 57.84 198 GLU A N 1
ATOM 1491 C CA . GLU A 1 198 ? -5.140 2.215 -52.979 1.00 57.84 198 GLU A CA 1
ATOM 1492 C C . GLU A 1 198 ? -5.850 1.986 -51.634 1.00 57.84 198 GLU A C 1
ATOM 1494 O O . GLU A 1 198 ? -5.239 2.081 -50.572 1.00 57.84 198 GLU A O 1
ATOM 1499 N N . GLY A 1 199 ? -7.149 1.673 -51.682 1.00 57.69 199 GLY A N 1
ATOM 1500 C CA . GLY A 1 199 ? -7.973 1.406 -50.495 1.00 57.69 199 GLY A CA 1
ATOM 1501 C C . GLY A 1 199 ? -8.657 2.630 -49.874 1.00 57.69 199 GLY A C 1
ATOM 1502 O O . GLY A 1 199 ? -9.340 2.469 -48.865 1.00 57.69 199 GLY A O 1
ATOM 1503 N N . HIS A 1 200 ? -8.516 3.820 -50.468 1.00 60.03 200 HIS A N 1
ATOM 1504 C CA . HIS A 1 200 ? -9.201 5.043 -50.039 1.00 60.03 200 HIS A CA 1
ATOM 1505 C C . HIS A 1 200 ? -10.424 5.340 -50.925 1.00 60.03 200 HIS A C 1
ATOM 1507 O O . HIS A 1 200 ? -10.340 5.214 -52.148 1.00 60.03 200 HIS A O 1
ATOM 1513 N N . PHE A 1 201 ? -11.554 5.731 -50.327 1.00 56.62 201 PHE A N 1
ATOM 1514 C CA . PHE A 1 201 ? -12.752 6.177 -51.050 1.00 56.62 201 PHE A CA 1
ATOM 1515 C C . PHE A 1 201 ? -12.787 7.704 -51.043 1.00 56.62 201 PHE A C 1
ATOM 1517 O O . PHE A 1 201 ? -13.029 8.283 -49.997 1.00 56.62 201 PHE A O 1
ATOM 1524 N N . ASP A 1 202 ? -12.543 8.337 -52.192 1.00 57.25 202 ASP A N 1
ATOM 1525 C CA . ASP A 1 202 ? -12.587 9.795 -52.340 1.00 57.25 202 ASP A CA 1
ATOM 1526 C C . ASP A 1 202 ? -13.883 10.208 -53.070 1.00 57.25 202 ASP A C 1
ATOM 1528 O O . ASP A 1 202 ? -14.033 9.947 -54.270 1.00 57.25 202 ASP A O 1
ATOM 1532 N N . PRO A 1 203 ? -14.835 10.864 -52.383 1.00 55.25 203 PRO A N 1
ATOM 1533 C CA . PRO A 1 203 ? -16.119 11.249 -52.966 1.00 55.25 203 PRO A CA 1
ATOM 1534 C C . PRO A 1 203 ? -16.006 12.333 -54.054 1.00 55.25 203 PRO A C 1
ATOM 1536 O O . PRO A 1 203 ? -17.000 12.620 -54.721 1.00 55.25 203 PRO A O 1
ATOM 1539 N N . GLY A 1 204 ? -14.831 12.949 -54.240 1.00 54.59 204 GLY A N 1
ATOM 1540 C CA . GLY A 1 204 ? -14.560 13.929 -55.293 1.00 54.59 204 GLY A CA 1
ATOM 1541 C C . GLY A 1 204 ? -14.073 13.334 -56.619 1.00 54.59 204 GLY A C 1
ATOM 1542 O O . GLY A 1 204 ? -14.077 14.044 -57.627 1.00 54.59 204 GLY A O 1
ATOM 1543 N N . SER A 1 205 ? -13.663 12.060 -56.648 1.00 56.00 205 SER A N 1
ATOM 1544 C CA . SER A 1 205 ? -13.086 11.418 -57.840 1.00 56.00 205 SER A CA 1
ATOM 1545 C C . SER A 1 205 ? -13.978 10.367 -58.509 1.00 56.00 205 SER A C 1
ATOM 1547 O O . SER A 1 205 ? -13.645 9.925 -59.615 1.00 56.00 205 SER A O 1
ATOM 1549 N N . ASP A 1 206 ? -15.130 10.042 -57.915 1.00 51.84 206 ASP A N 1
ATOM 1550 C CA . ASP A 1 206 ? -16.156 9.178 -58.506 1.00 51.84 206 ASP A CA 1
ATOM 1551 C C . ASP A 1 206 ? -17.435 9.970 -58.866 1.00 51.84 206 ASP A C 1
ATOM 1553 O O . ASP A 1 206 ? -17.867 10.848 -58.115 1.00 51.84 206 ASP A O 1
ATOM 1557 N N . PRO A 1 207 ? -18.083 9.689 -60.015 1.00 51.09 207 PRO A N 1
ATOM 1558 C CA . PRO A 1 207 ? -19.310 10.376 -60.404 1.00 51.09 207 PRO A CA 1
ATOM 1559 C C . PRO A 1 207 ? -20.470 10.014 -59.467 1.00 51.09 207 PRO A C 1
ATOM 1561 O O . PRO A 1 207 ? -20.758 8.841 -59.223 1.00 51.09 207 PRO A O 1
ATOM 1564 N N . LEU A 1 208 ? -21.177 11.037 -58.975 1.00 50.28 208 LEU A N 1
ATOM 1565 C CA . LEU A 1 208 ? -22.365 10.863 -58.138 1.00 50.28 208 LEU A CA 1
ATOM 1566 C C . LEU A 1 208 ? -23.467 10.066 -58.876 1.00 50.28 208 LEU A C 1
ATOM 1568 O O . LEU A 1 208 ? -23.560 10.123 -60.107 1.00 50.28 208 LEU A O 1
ATOM 1572 N N . PRO A 1 209 ? -24.363 9.367 -58.151 1.00 53.03 209 PRO A N 1
ATOM 1573 C CA . PRO A 1 209 ? -25.509 8.679 -58.744 1.00 53.03 209 PRO A CA 1
ATOM 1574 C C . PRO A 1 209 ? -26.403 9.617 -59.574 1.00 53.03 209 PRO A C 1
ATOM 1576 O O . PRO A 1 209 ? -26.540 10.812 -59.283 1.00 53.03 209 PRO A O 1
ATOM 1579 N N . ALA A 1 210 ? -27.050 9.077 -60.610 1.00 48.22 210 ALA A N 1
ATOM 1580 C CA . ALA A 1 210 ? -27.964 9.842 -61.457 1.00 48.22 210 ALA A CA 1
ATOM 1581 C C . ALA A 1 210 ? -29.145 10.395 -60.631 1.00 48.22 210 ALA A C 1
ATOM 1583 O O . ALA A 1 210 ? -29.892 9.630 -60.026 1.00 48.22 210 ALA A O 1
ATOM 1584 N N . GLY A 1 211 ? -29.306 11.725 -60.611 1.00 51.69 211 GLY A N 1
ATOM 1585 C CA . GLY A 1 211 ? -30.403 12.420 -59.920 1.00 51.69 211 GLY A CA 1
ATOM 1586 C C . GLY A 1 211 ? -30.001 13.313 -58.737 1.00 51.69 211 GLY A C 1
ATOM 1587 O O . GLY A 1 211 ? -30.854 14.029 -58.220 1.00 51.69 211 GLY A O 1
ATOM 1588 N N . MET A 1 212 ? -28.726 13.327 -58.329 1.00 43.69 212 MET A N 1
ATOM 1589 C CA . MET A 1 212 ? -28.207 14.279 -57.332 1.00 43.69 212 MET A CA 1
ATOM 1590 C C . MET A 1 212 ? -27.869 15.642 -57.980 1.00 43.69 212 MET A C 1
ATOM 1592 O O . MET A 1 212 ? -27.295 15.664 -59.077 1.00 43.69 212 MET A O 1
ATOM 1596 N N . PRO A 1 213 ? -28.175 16.787 -57.334 1.00 40.59 213 PRO A N 1
ATOM 1597 C CA . PRO A 1 213 ? -27.759 18.097 -57.833 1.00 40.59 213 PRO A CA 1
ATOM 1598 C C . PRO A 1 213 ? -26.223 18.177 -57.876 1.00 40.59 213 PRO A C 1
ATOM 1600 O O . PRO A 1 213 ? -25.567 18.013 -56.854 1.00 40.59 213 PRO A O 1
ATOM 1603 N N . GLY A 1 214 ? -25.661 18.395 -59.072 1.00 49.91 214 GLY A N 1
ATOM 1604 C CA . GLY A 1 214 ? -24.211 18.386 -59.331 1.00 49.91 214 GLY A CA 1
ATOM 1605 C C . GLY A 1 214 ? -23.761 17.431 -60.445 1.00 49.91 214 GLY A C 1
ATOM 1606 O O . GLY A 1 214 ? -22.637 17.541 -60.913 1.00 49.91 214 GLY A O 1
ATOM 1607 N N . ASN A 1 215 ? -24.639 16.545 -60.931 1.00 46.38 215 ASN A N 1
ATOM 1608 C CA . ASN A 1 215 ? -24.314 15.552 -61.966 1.00 46.38 215 ASN A CA 1
ATOM 1609 C C . ASN A 1 215 ? -24.502 16.055 -63.420 1.00 46.38 215 ASN A C 1
ATOM 1611 O O . ASN A 1 215 ? -24.923 15.308 -64.302 1.00 46.38 215 ASN A O 1
ATOM 1615 N N . ALA A 1 216 ? -24.257 17.343 -63.670 1.00 45.94 216 ALA A N 1
ATOM 1616 C CA . ALA A 1 216 ? -24.251 17.912 -65.019 1.00 45.94 216 ALA A CA 1
ATOM 1617 C C . ALA A 1 216 ? -22.797 18.103 -65.478 1.00 45.94 216 ALA A C 1
ATOM 1619 O O . ALA A 1 216 ? -21.969 18.490 -64.649 1.00 45.94 216 ALA A O 1
ATOM 1620 N N . PRO A 1 217 ? -22.461 17.880 -66.767 1.00 43.94 217 PRO A N 1
ATOM 1621 C CA . PRO A 1 217 ? -21.140 18.239 -67.267 1.00 43.94 217 PRO A CA 1
ATOM 1622 C C . PRO A 1 217 ? -20.919 19.722 -66.976 1.00 43.94 217 PRO A C 1
ATOM 1624 O O . PRO A 1 217 ? -21.791 20.541 -67.273 1.00 43.94 217 PRO A O 1
ATOM 1627 N N . ALA A 1 218 ? -19.797 20.038 -66.326 1.00 43.91 218 ALA A N 1
ATOM 1628 C CA . ALA A 1 218 ? -19.478 21.383 -65.874 1.00 43.91 218 ALA A CA 1
ATOM 1629 C C . ALA A 1 218 ? -19.714 22.384 -67.013 1.00 43.91 218 ALA A C 1
ATOM 1631 O O . ALA A 1 218 ? -18.990 22.392 -68.010 1.00 43.91 218 ALA A O 1
ATOM 1632 N N . ASN A 1 219 ? -20.753 23.212 -66.880 1.00 39.84 219 ASN A N 1
ATOM 1633 C CA . ASN A 1 219 ? -20.928 24.353 -67.761 1.00 39.84 219 ASN A CA 1
ATOM 1634 C C . ASN A 1 219 ? -19.677 25.217 -67.616 1.00 39.84 219 ASN A C 1
ATOM 1636 O O . ASN A 1 219 ? -19.329 25.635 -66.510 1.00 39.84 219 ASN A O 1
ATOM 1640 N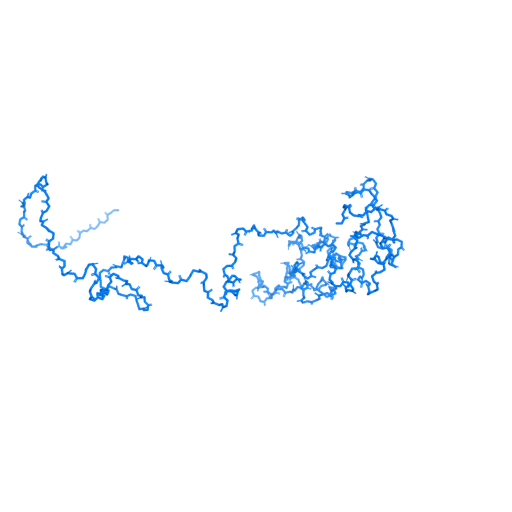 N . VAL A 1 220 ? -19.006 25.450 -68.744 1.00 44.50 220 VAL A N 1
ATOM 1641 C CA . VAL A 1 220 ? -17.879 26.372 -68.866 1.00 44.50 220 VAL A CA 1
ATOM 1642 C C . VAL A 1 220 ? -18.297 27.697 -68.237 1.00 44.50 220 VAL A C 1
ATOM 1644 O O . VAL A 1 220 ? -19.216 28.361 -68.719 1.00 44.50 220 VAL A O 1
ATOM 1647 N N . VAL A 1 221 ? -17.652 28.057 -67.130 1.00 39.03 221 VAL A N 1
ATOM 1648 C CA . VAL A 1 221 ? -17.878 29.347 -66.480 1.00 39.03 221 VAL A CA 1
ATOM 1649 C C . VAL A 1 221 ? -17.435 30.428 -67.475 1.00 39.03 221 VAL A C 1
ATOM 1651 O O . VAL A 1 221 ? -16.305 30.350 -67.969 1.00 39.03 221 VAL A O 1
ATOM 1654 N N . PRO A 1 222 ? -18.289 31.406 -67.828 1.00 40.25 222 PRO A N 1
ATOM 1655 C CA . PRO A 1 222 ? -17.912 32.461 -68.756 1.00 40.25 222 PRO A CA 1
ATOM 1656 C C . PRO A 1 222 ? -16.708 33.232 -68.213 1.00 40.25 222 PRO A C 1
ATOM 1658 O O . PRO A 1 222 ? -16.588 33.445 -67.006 1.00 40.25 222 PRO A O 1
ATOM 1661 N N . SER A 1 223 ? -15.828 33.640 -69.126 1.00 49.91 223 SER A N 1
ATOM 1662 C CA . SER A 1 223 ? -14.641 34.464 -68.882 1.00 49.91 223 SER A CA 1
ATOM 1663 C C . SER A 1 223 ? -14.869 35.569 -67.842 1.00 49.91 223 SER A C 1
ATOM 1665 O O . SER A 1 223 ? -15.909 36.228 -67.863 1.00 49.91 223 SER A O 1
ATOM 1667 N N . LEU A 1 224 ? -13.861 35.761 -66.977 1.00 42.97 224 LEU A N 1
ATOM 1668 C CA . LEU A 1 224 ? -13.811 36.707 -65.856 1.00 42.97 224 LEU A CA 1
ATOM 1669 C C . LEU A 1 224 ? -14.450 38.086 -66.143 1.00 42.97 224 LEU A C 1
ATOM 1671 O O . LEU A 1 224 ? -14.356 38.591 -67.264 1.00 42.97 224 LEU A O 1
ATOM 1675 N N . PRO A 1 225 ? -15.023 38.744 -65.114 1.00 41.66 225 PRO A N 1
ATOM 1676 C CA . PRO A 1 225 ? -15.620 40.069 -65.249 1.00 41.66 225 PRO A CA 1
ATOM 1677 C C . PRO A 1 225 ? -14.602 41.135 -65.710 1.00 41.66 225 PRO A C 1
ATOM 1679 O O . PRO A 1 225 ? -13.413 41.054 -65.386 1.00 41.66 225 PRO A O 1
ATOM 1682 N N . PRO A 1 226 ? -15.061 42.155 -66.461 1.00 43.91 226 PRO A N 1
ATOM 1683 C CA . PRO A 1 226 ? -14.198 43.135 -67.112 1.00 43.91 226 PRO A CA 1
ATOM 1684 C C . PRO A 1 226 ? -13.538 44.058 -66.081 1.00 43.91 226 PRO A C 1
ATOM 1686 O O . PRO A 1 226 ? -14.219 44.734 -65.315 1.00 43.91 226 PRO A O 1
ATOM 1689 N N . GLY A 1 227 ? -12.204 44.098 -66.075 1.00 48.28 227 GLY A N 1
ATOM 1690 C CA . GLY A 1 227 ? -11.434 44.969 -65.178 1.00 48.28 227 GLY A CA 1
ATOM 1691 C C . GLY A 1 227 ? -10.001 44.517 -64.900 1.00 48.28 227 GLY A C 1
ATOM 1692 O O . GLY A 1 227 ? -9.182 45.326 -64.478 1.00 48.28 227 GLY A O 1
ATOM 1693 N N . LEU A 1 228 ? -9.659 43.264 -65.198 1.00 44.16 228 LEU A N 1
ATOM 1694 C CA . LEU A 1 228 ? -8.274 42.794 -65.214 1.00 44.16 228 LEU A CA 1
ATOM 1695 C C . LEU A 1 228 ? -7.908 42.500 -66.669 1.00 44.16 228 LEU A C 1
ATOM 1697 O O . LEU A 1 228 ? -8.312 41.488 -67.236 1.00 44.16 228 LEU A O 1
ATOM 1701 N N . GLY A 1 229 ? -7.270 43.494 -67.292 1.00 35.50 229 GLY A N 1
ATOM 1702 C CA . GLY A 1 229 ? -7.020 43.585 -68.728 1.00 35.50 229 GLY A CA 1
ATOM 1703 C C . GLY A 1 229 ? -6.378 42.336 -69.328 1.00 35.50 229 GLY A C 1
ATOM 1704 O O . GLY A 1 229 ? -5.440 41.768 -68.775 1.00 35.50 229 GLY A O 1
ATOM 1705 N N . GLY A 1 230 ? -6.906 41.937 -70.485 1.00 37.69 230 GLY A N 1
ATOM 1706 C CA . GLY A 1 230 ? -6.293 40.943 -71.358 1.00 37.69 230 GLY A CA 1
ATOM 1707 C C . GLY A 1 230 ? -5.087 41.502 -72.132 1.00 37.69 230 GLY A C 1
ATOM 1708 O O . GLY A 1 230 ? -4.368 42.373 -71.652 1.00 37.69 230 GLY A O 1
ATOM 1709 N N . PRO A 1 231 ? -4.868 41.029 -73.363 1.00 46.53 231 PRO A N 1
ATOM 1710 C CA . PRO A 1 231 ? -3.918 39.969 -73.669 1.00 46.53 231 PRO A CA 1
ATOM 1711 C C . PRO A 1 231 ? -2.670 40.501 -74.386 1.00 46.53 231 PRO A C 1
ATOM 1713 O O . PRO A 1 231 ? -2.721 41.520 -75.068 1.00 46.53 231 PRO A O 1
ATOM 1716 N N . GLY A 1 232 ? -1.582 39.728 -74.344 1.00 32.94 232 GLY A N 1
ATOM 1717 C CA . GLY A 1 232 ? -0.586 39.762 -75.415 1.00 32.94 232 GLY A CA 1
ATOM 1718 C C . GLY A 1 232 ? 0.860 39.600 -74.970 1.00 32.94 232 GLY A C 1
ATOM 1719 O O . GLY A 1 232 ? 1.500 40.572 -74.597 1.00 32.94 232 GLY A O 1
ATOM 1720 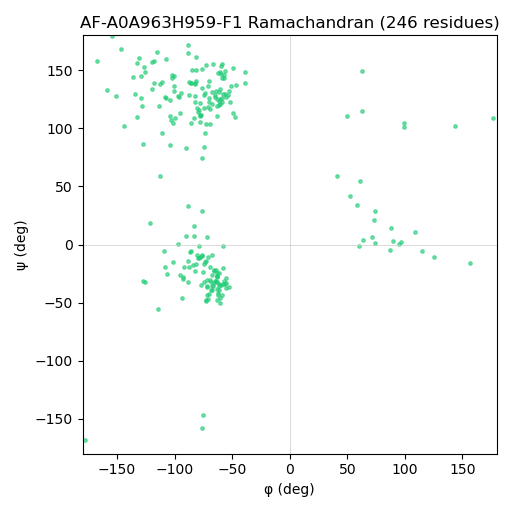N N . ALA A 1 233 ? 1.409 38.399 -75.149 1.00 28.02 233 ALA A N 1
ATOM 1721 C CA . ALA A 1 233 ? 2.717 38.247 -75.786 1.00 28.02 233 ALA A CA 1
ATOM 1722 C C . ALA A 1 233 ? 2.861 36.814 -76.342 1.00 28.02 233 ALA A C 1
ATOM 1724 O O . ALA A 1 233 ? 2.497 35.863 -75.649 1.00 28.02 233 ALA A O 1
ATOM 1725 N N . PRO A 1 234 ? 3.324 36.647 -77.594 1.00 38.06 234 PRO A N 1
ATOM 1726 C CA . PRO A 1 234 ? 3.285 35.381 -78.316 1.00 38.06 234 PRO A CA 1
ATOM 1727 C C . PRO A 1 234 ? 4.521 34.500 -78.080 1.00 38.06 234 PRO A C 1
ATOM 1729 O O . PRO A 1 234 ? 5.522 34.904 -77.493 1.00 38.06 234 PRO A O 1
ATOM 1732 N N . ALA A 1 235 ? 4.404 33.280 -78.600 1.00 41.81 235 ALA A N 1
ATOM 1733 C CA . ALA A 1 235 ? 5.394 32.214 -78.669 1.00 41.81 235 ALA A CA 1
ATOM 1734 C C . ALA A 1 235 ? 6.781 32.621 -79.211 1.00 41.81 235 ALA A C 1
ATOM 1736 O O . ALA A 1 235 ? 6.898 33.462 -80.101 1.00 41.81 235 ALA A O 1
ATOM 1737 N N . GLY A 1 236 ? 7.819 31.899 -78.771 1.00 31.14 236 GLY A N 1
ATOM 1738 C CA . GLY A 1 236 ? 9.133 31.879 -79.419 1.00 31.14 236 GLY A CA 1
ATOM 1739 C C . GLY A 1 236 ? 10.163 31.037 -78.659 1.00 31.14 236 GLY A C 1
ATOM 1740 O O . GLY A 1 236 ? 10.598 31.417 -77.581 1.00 31.14 236 GLY A O 1
ATOM 1741 N N . ALA A 1 237 ? 10.531 29.887 -79.226 1.00 30.98 237 ALA A N 1
ATOM 1742 C CA . ALA A 1 237 ? 11.532 28.934 -78.729 1.00 30.98 237 ALA A CA 1
ATOM 1743 C C . ALA A 1 237 ? 13.000 29.415 -78.977 1.00 30.98 237 ALA A C 1
ATOM 1745 O O . ALA A 1 237 ? 13.225 30.595 -79.232 1.00 30.98 237 ALA A O 1
ATOM 1746 N N . PRO A 1 238 ? 14.024 28.536 -79.017 1.00 50.38 238 PRO A N 1
ATOM 1747 C CA . PRO A 1 238 ? 14.839 28.040 -77.901 1.00 50.38 238 PRO A CA 1
ATOM 1748 C C . PRO A 1 238 ? 16.338 28.410 -78.050 1.00 50.38 238 PRO A C 1
ATOM 1750 O O . PRO A 1 238 ? 16.823 28.596 -79.162 1.00 50.38 238 PRO A O 1
ATOM 1753 N N . ARG A 1 239 ? 17.120 28.441 -76.961 1.00 33.38 239 ARG A N 1
ATOM 1754 C CA . ARG A 1 239 ? 18.608 28.390 -76.968 1.00 33.38 239 ARG A CA 1
ATOM 1755 C C . ARG A 1 239 ? 19.041 27.730 -75.648 1.00 33.38 239 ARG A C 1
ATOM 1757 O O . ARG A 1 239 ? 18.517 28.111 -74.614 1.00 33.38 239 ARG A O 1
ATOM 1764 N N . GLY A 1 240 ? 19.870 26.691 -75.564 1.00 30.5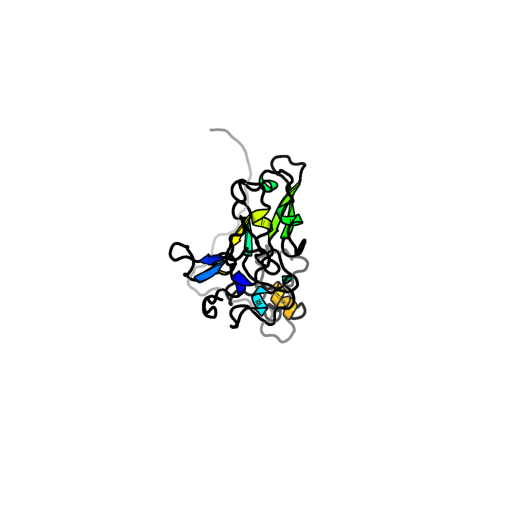2 240 GLY A N 1
ATOM 1765 C CA . GLY A 1 240 ? 21.021 26.333 -76.385 1.00 30.52 240 GLY A CA 1
ATOM 1766 C C . GLY A 1 240 ? 22.301 26.769 -75.663 1.00 30.52 240 GLY A C 1
ATOM 1767 O O . GLY A 1 240 ? 22.603 27.955 -75.675 1.00 30.52 240 GLY A O 1
ATOM 1768 N N . GLY A 1 241 ? 23.037 25.813 -75.077 1.00 31.02 241 GLY A N 1
ATOM 1769 C CA . GLY A 1 241 ? 24.460 25.955 -74.725 1.00 31.02 241 GLY A CA 1
ATOM 1770 C C . GLY A 1 241 ? 24.809 26.292 -73.266 1.00 31.02 241 GLY A C 1
ATOM 1771 O O . GLY A 1 241 ? 24.821 27.450 -72.872 1.00 31.02 241 GLY A O 1
ATOM 1772 N N . SER A 1 242 ? 25.218 25.270 -72.507 1.00 38.12 242 SER A N 1
ATOM 1773 C CA . SER A 1 242 ? 26.337 25.344 -71.541 1.00 38.12 242 SER A CA 1
ATOM 1774 C C . SER A 1 242 ? 27.633 25.737 -72.288 1.00 38.12 242 SER A C 1
ATOM 1776 O O . SER A 1 242 ? 27.696 25.385 -73.472 1.00 38.12 242 SER A O 1
ATOM 1778 N N . PRO A 1 243 ? 28.690 26.344 -71.690 1.00 46.53 243 PRO A N 1
ATOM 1779 C CA . PRO A 1 243 ? 29.398 25.784 -70.519 1.00 46.53 243 PRO A CA 1
ATOM 1780 C C . PRO A 1 243 ? 30.141 26.790 -69.595 1.00 46.53 243 PRO A C 1
ATOM 1782 O O . PRO A 1 243 ? 30.231 27.971 -69.901 1.00 46.53 243 PRO A O 1
ATOM 1785 N N . SER A 1 244 ? 30.765 26.241 -68.532 1.00 34.50 244 SER A N 1
ATOM 1786 C CA . SER A 1 244 ? 31.930 26.760 -67.763 1.00 34.50 244 SER A CA 1
ATOM 1787 C C . SER A 1 244 ? 31.737 28.106 -67.027 1.00 34.50 244 SER A C 1
ATOM 1789 O O . SER A 1 244 ? 30.982 28.954 -67.461 1.00 34.50 244 SER A O 1
ATOM 1791 N N . GLU A 1 245 ? 32.349 28.433 -65.892 1.00 35.81 245 GLU A N 1
ATOM 1792 C CA . GLU A 1 245 ? 33.526 27.928 -65.195 1.00 35.81 245 GLU A CA 1
ATOM 1793 C C . GLU A 1 245 ? 33.538 28.528 -63.769 1.00 35.81 245 GLU A C 1
ATOM 1795 O O . GLU A 1 245 ? 32.970 29.590 -63.534 1.00 35.81 245 GLU A O 1
ATOM 1800 N N . ALA A 1 246 ? 34.253 27.848 -62.871 1.00 36.81 246 ALA A N 1
ATOM 1801 C CA . ALA A 1 246 ? 35.120 28.394 -61.820 1.00 36.81 246 ALA A CA 1
ATOM 1802 C C . ALA A 1 246 ? 34.571 29.283 -60.672 1.00 36.81 246 ALA A C 1
ATOM 1804 O O . ALA A 1 246 ? 34.243 30.453 -60.819 1.00 36.81 246 ALA A O 1
ATOM 1805 N N . ALA A 1 247 ? 34.696 28.704 -59.471 1.00 38.22 247 ALA A N 1
ATOM 1806 C CA . ALA A 1 247 ? 35.499 29.206 -58.350 1.00 38.22 247 ALA A CA 1
ATOM 1807 C C . ALA A 1 247 ? 35.347 30.674 -57.907 1.00 38.22 247 ALA A C 1
ATOM 1809 O O . ALA A 1 247 ? 35.943 31.587 -58.481 1.00 38.22 247 ALA A O 1
ATOM 1810 N N . ARG A 1 248 ? 34.757 30.837 -56.719 1.00 40.84 248 ARG A N 1
ATOM 1811 C CA . ARG A 1 248 ? 35.436 31.369 -55.526 1.00 40.84 248 ARG A CA 1
ATOM 1812 C C . ARG A 1 248 ? 34.711 30.925 -54.265 1.00 40.84 248 ARG A C 1
ATOM 1814 O O . ARG A 1 248 ? 33.467 30.844 -54.318 1.00 40.84 248 ARG A O 1
#

Secondary structure (DSSP, 8-state):
-TTT-----HHHHT-TT---EEPPTTSSS-TT-EE--TTT------TT-HHHHT-SSTTS-TT---GGG--S-EEEE--TTT-TTTTT----HHHHT-TTBTTTEEEEEEE-TTTSSPEEEEEEE-TTT-----HHHHT--SSS-SEEEE-HHHH-----TT---HHHHHHHTTT--SS-STT--PPPP-PPTT---TT---TTTSPPPTTSTT-S---------TTS--------------------

pLDDT: mean 79.87, std 20.61, range [28.02, 97.5]

Sequence (248 aa):
FLGACIRCGMCVRDCPYNILELARPESPIATGTPYFTARTGPCEMCEDIPCVKACPTGALDHSLTDINASKMGLAVLADQETCLNFLGLRCDVCYRVCPLIDQAITLELRPNTRTGRHAMFIPTVHSERCTGCGKCEKACVTEEASIRVLPAELVKGSLGEHYRLGWEEKSKAGGHSLVEDKGLIDLPDRLPEGMKLEGHFDPGSDPLPAGMPGNAPANVVPSLPPGLGGPGAPAGAPRGGSPSEAAR

Foldseek 3Di:
DVVWDPLPCQLCVQQPVNFWDADPPPGPDPGSDIDGALQVDFAPQDQPSRSLVRGPTPPDPVVDNGSQQAAPFAKDQQALPQQCLSVVHDDCQLQVQDPDHPHQWAFDWDQDPVPRPDTRGDIDGDRNRDNLRSSSQNRQPDPHGSMDTDHHVVPPDDDPPPDDDQVVVCVVVVNAGPPHPVDPPDDADPDDPPDDDPPDDGPVPDQDDPPDPPNDDDDDDPDDDPDPDDDDDDDDDDDDDDDDDDDD

Solvent-accessible surface area (backbone atoms only — not comparable to full-atom values): 15946 Å² total; per-residue (Å²): 89,82,90,50,52,83,52,80,53,43,37,35,73,48,32,92,80,64,43,46,42,64,28,44,85,89,41,101,47,66,62,39,41,76,43,61,51,30,64,85,34,35,59,85,69,55,77,82,45,49,36,39,76,47,40,94,45,80,36,44,66,76,84,66,74,52,60,74,76,40,78,74,19,30,57,40,75,77,34,65,83,76,25,50,21,71,72,62,45,95,62,58,54,44,46,70,57,35,94,46,54,79,56,18,32,40,71,45,80,38,80,32,82,91,73,74,76,50,70,22,48,42,79,44,62,34,76,92,46,33,28,29,44,19,45,34,23,43,53,34,87,49,95,69,50,29,37,42,61,41,57,42,84,82,69,59,84,79,81,56,93,83,68,73,58,65,68,60,53,12,54,75,56,76,68,42,59,88,78,54,77,85,75,66,80,78,71,76,77,92,60,67,93,91,66,77,67,90,95,63,87,56,80,81,82,53,86,70,67,96,87,51,96,78,75,60,83,79,74,79,74,77,80,78,78,93,84,75,80,83,86,89,84,83,89,82,87,89,84,86,81,86,79,87,79,84,89,132